Protein AF-A0A9W7AXU9-F1 (afdb_monomer_lite)

Radius of gyration: 46.25 Å; chains: 1; bounding box: 96×43×118 Å

Structure (mmCIF, N/CA/C/O backbone):
data_AF-A0A9W7AXU9-F1
#
_entry.id   AF-A0A9W7AXU9-F1
#
loop_
_atom_site.group_PDB
_atom_site.id
_atom_site.type_symbol
_atom_site.label_atom_id
_atom_site.label_alt_id
_atom_site.label_comp_id
_atom_site.label_asym_id
_atom_site.label_entity_id
_atom_site.label_seq_id
_atom_site.pdbx_PDB_ins_code
_atom_site.Cartn_x
_atom_site.Cartn_y
_atom_site.Cartn_z
_atom_site.occupancy
_atom_site.B_iso_or_equiv
_atom_site.auth_seq_id
_atom_site.auth_comp_id
_atom_site.auth_asym_id
_atom_site.auth_atom_id
_atom_site.pdbx_PDB_model_num
ATOM 1 N N . MET A 1 1 ? -12.192 -5.884 -20.068 1.00 41.56 1 MET A N 1
ATOM 2 C CA . MET A 1 1 ? -11.055 -6.639 -20.634 1.00 41.56 1 MET A CA 1
ATOM 3 C C . MET A 1 1 ? -9.833 -5.732 -20.623 1.00 41.56 1 MET A C 1
ATOM 5 O O . MET A 1 1 ? -9.687 -4.931 -21.529 1.00 41.56 1 MET A O 1
ATOM 9 N N . LEU A 1 2 ? -9.029 -5.768 -19.557 1.00 35.44 2 LEU A N 1
ATOM 10 C CA . LEU A 1 2 ? -7.833 -4.929 -19.419 1.00 35.44 2 LEU A CA 1
ATOM 11 C C . LEU A 1 2 ? -6.599 -5.833 -19.441 1.00 35.44 2 LEU A C 1
ATOM 13 O O . LEU A 1 2 ? -6.415 -6.661 -18.547 1.00 35.44 2 LEU A O 1
ATOM 17 N N . SER A 1 3 ? -5.809 -5.701 -20.503 1.00 40.81 3 SER A N 1
ATOM 18 C CA . SER A 1 3 ? -4.591 -6.467 -20.751 1.00 40.81 3 SER A CA 1
ATOM 19 C C . SER A 1 3 ? -3.466 -6.013 -19.820 1.00 40.81 3 SER A C 1
ATOM 21 O O . SER A 1 3 ? -3.152 -4.830 -19.728 1.00 40.81 3 SER A O 1
ATOM 23 N N . ARG A 1 4 ? -2.867 -6.978 -19.116 1.00 45.59 4 ARG A N 1
ATOM 24 C CA . ARG A 1 4 ? -1.670 -6.806 -18.285 1.00 45.59 4 ARG A CA 1
ATOM 25 C C . ARG A 1 4 ? -0.427 -6.903 -19.165 1.00 45.59 4 ARG A C 1
ATOM 27 O O . ARG A 1 4 ? -0.109 -7.991 -19.638 1.00 45.59 4 ARG A O 1
ATOM 34 N N . THR A 1 5 ? 0.308 -5.809 -19.313 1.00 51.53 5 THR A N 1
ATOM 35 C CA . THR A 1 5 ? 1.647 -5.826 -19.913 1.00 51.53 5 THR A CA 1
ATOM 36 C C . THR A 1 5 ? 2.675 -6.032 -18.804 1.00 51.53 5 THR A C 1
ATOM 38 O O . THR A 1 5 ? 2.768 -5.248 -17.862 1.00 51.53 5 THR A O 1
ATOM 41 N N . ARG A 1 6 ? 3.403 -7.147 -18.879 1.00 44.12 6 ARG A N 1
ATOM 42 C CA . ARG A 1 6 ? 4.430 -7.569 -17.922 1.00 44.12 6 ARG A CA 1
ATOM 43 C C . ARG A 1 6 ? 5.774 -7.027 -18.421 1.00 44.12 6 ARG A C 1
ATOM 45 O O . ARG A 1 6 ? 6.273 -7.508 -19.431 1.00 44.12 6 ARG A O 1
ATOM 52 N N . LEU A 1 7 ? 6.336 -6.025 -17.747 1.00 42.75 7 LEU A N 1
ATOM 53 C CA . LEU A 1 7 ? 7.697 -5.551 -18.016 1.00 42.75 7 LEU A CA 1
ATOM 54 C C . LEU A 1 7 ? 8.698 -6.568 -17.455 1.00 42.75 7 LEU A C 1
ATOM 56 O O . LEU A 1 7 ? 8.743 -6.812 -16.250 1.00 42.75 7 LEU A O 1
ATOM 60 N N . VAL A 1 8 ? 9.461 -7.190 -18.352 1.00 47.41 8 VAL A N 1
ATOM 61 C CA . VAL A 1 8 ?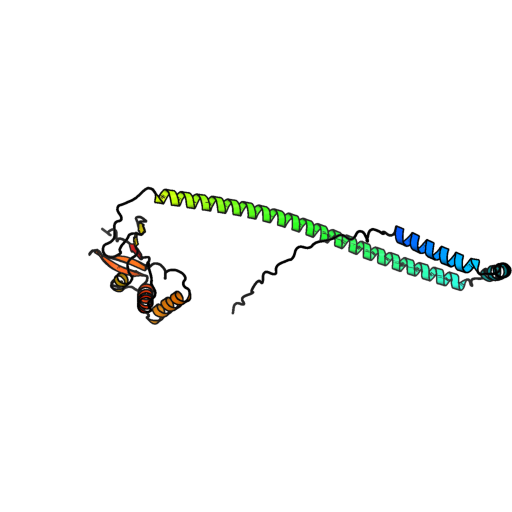 10.604 -8.048 -18.031 1.00 47.41 8 VAL A CA 1
ATOM 62 C C . VAL A 1 8 ? 11.839 -7.155 -17.983 1.00 47.41 8 VAL A C 1
ATOM 64 O O . VAL A 1 8 ? 12.204 -6.540 -18.979 1.00 47.41 8 VAL A O 1
ATOM 67 N N . LEU A 1 9 ? 12.459 -7.073 -16.808 1.00 41.69 9 LEU A N 1
ATOM 68 C CA . LEU A 1 9 ? 13.734 -6.401 -16.589 1.00 41.69 9 LEU A CA 1
ATOM 69 C C . LEU A 1 9 ? 14.846 -7.291 -17.175 1.00 41.69 9 LEU A C 1
ATOM 71 O O . LEU A 1 9 ? 15.238 -8.283 -16.560 1.00 41.69 9 LEU A O 1
ATOM 75 N N . SER A 1 10 ? 15.320 -6.986 -18.382 1.00 42.41 10 SER A N 1
ATOM 76 C CA . SER A 1 10 ? 16.508 -7.625 -18.954 1.00 42.41 10 SER A CA 1
ATOM 77 C C . SER A 1 10 ? 17.764 -6.943 -18.417 1.00 42.41 10 SER A C 1
ATOM 79 O O . SER A 1 10 ? 17.948 -5.738 -18.579 1.00 42.41 10 SER A O 1
ATOM 81 N N . GLN A 1 11 ? 18.620 -7.730 -17.772 1.00 43.19 11 GLN A N 1
ATOM 82 C CA . GLN A 1 11 ? 19.947 -7.335 -17.314 1.00 43.19 11 GLN A CA 1
ATOM 83 C C . GLN A 1 11 ? 20.818 -6.932 -18.513 1.00 43.19 11 GLN A C 1
ATOM 85 O O . GLN A 1 11 ? 21.003 -7.716 -19.442 1.00 43.19 11 GLN A O 1
ATOM 90 N N . ILE A 1 12 ? 21.350 -5.710 -18.484 1.00 47.25 12 ILE A N 1
ATOM 91 C CA . ILE A 1 12 ? 22.326 -5.205 -19.455 1.00 47.25 12 ILE A CA 1
ATOM 92 C C . ILE A 1 12 ? 23.728 -5.563 -18.932 1.00 47.25 12 ILE A C 1
ATOM 94 O O . ILE A 1 12 ? 24.065 -5.145 -17.822 1.00 47.25 12 ILE A O 1
ATOM 98 N N . PRO A 1 13 ? 24.556 -6.327 -19.668 1.00 52.66 13 PRO A N 1
ATOM 99 C CA . PRO A 1 13 ? 25.950 -6.541 -19.293 1.00 52.66 13 PRO A CA 1
ATOM 100 C C . PRO A 1 13 ? 26.822 -5.313 -19.629 1.00 52.66 13 PRO A C 1
ATOM 102 O O . PRO A 1 13 ? 26.503 -4.557 -20.550 1.00 52.66 13 PRO A O 1
ATOM 105 N N . PRO A 1 14 ? 27.945 -5.107 -18.914 1.00 51.16 14 PRO A N 1
ATOM 106 C CA . PRO A 1 14 ? 28.830 -3.972 -19.137 1.00 51.16 14 PRO A CA 1
ATOM 107 C C . PRO A 1 14 ? 29.600 -4.115 -20.456 1.00 51.16 14 PRO A C 1
ATOM 109 O O . PRO A 1 14 ? 30.291 -5.104 -20.707 1.00 51.16 14 PRO A O 1
ATOM 112 N N . ASN A 1 15 ? 29.488 -3.084 -21.289 1.00 40.88 15 ASN A N 1
ATOM 113 C CA . ASN A 1 15 ? 30.202 -2.935 -22.548 1.00 40.88 15 ASN A CA 1
ATOM 114 C C . ASN A 1 15 ? 31.686 -2.632 -22.264 1.00 40.88 15 ASN A C 1
ATOM 116 O O . ASN A 1 15 ? 32.019 -1.581 -21.720 1.00 40.88 15 ASN A O 1
ATOM 120 N N . THR A 1 16 ? 32.582 -3.560 -22.606 1.00 45.12 16 THR A N 1
ATOM 121 C CA . THR A 1 16 ? 34.036 -3.350 -22.555 1.00 45.12 16 THR A CA 1
ATOM 122 C C . THR A 1 16 ? 34.540 -3.043 -23.961 1.00 45.12 16 THR A C 1
ATOM 124 O O . THR A 1 16 ? 34.937 -3.925 -24.719 1.00 45.12 16 THR A O 1
ATOM 127 N N . SER A 1 17 ? 34.538 -1.763 -24.327 1.00 47.56 17 SER A N 1
ATOM 128 C CA . SER A 1 17 ? 35.156 -1.295 -25.564 1.00 47.56 17 SER A CA 1
ATOM 129 C C . SER A 1 17 ? 36.682 -1.306 -25.423 1.00 47.56 17 SER A C 1
ATOM 131 O O . SER A 1 17 ? 37.289 -0.347 -24.943 1.00 47.56 17 SER A O 1
ATOM 133 N N . LYS A 1 18 ? 37.320 -2.397 -25.858 1.00 44.94 18 LYS A N 1
ATOM 134 C CA . LYS A 1 18 ? 38.728 -2.371 -26.271 1.00 44.94 18 LYS A CA 1
ATOM 135 C C . LYS A 1 18 ? 38.785 -1.738 -27.659 1.00 44.94 18 LYS A C 1
ATOM 137 O O . LYS A 1 18 ? 38.426 -2.367 -28.649 1.00 44.94 18 LYS A O 1
ATOM 142 N N . THR A 1 19 ? 39.216 -0.486 -27.722 1.00 46.59 19 THR A N 1
ATOM 143 C CA . THR A 1 19 ? 39.531 0.201 -28.973 1.00 46.59 19 THR A CA 1
ATOM 144 C C . THR A 1 19 ? 40.793 -0.414 -29.578 1.00 46.59 19 THR A C 1
ATOM 146 O O . THR A 1 19 ? 41.906 -0.268 -29.070 1.00 46.59 19 THR A O 1
ATOM 149 N N . SER A 1 20 ? 40.600 -1.165 -30.661 1.00 46.03 20 SER A N 1
ATOM 150 C CA . SER A 1 20 ? 41.665 -1.617 -31.551 1.00 46.03 20 SER A CA 1
ATOM 151 C C . SER A 1 20 ? 42.366 -0.403 -32.169 1.00 46.03 20 SER A C 1
ATOM 153 O O . SER A 1 20 ? 41.724 0.465 -32.752 1.00 46.03 20 SER A O 1
ATOM 155 N N . LYS A 1 21 ? 43.697 -0.351 -32.070 1.00 50.50 21 LYS A N 1
ATOM 156 C CA . LYS A 1 21 ? 44.577 0.668 -32.673 1.00 50.50 21 LYS A CA 1
ATOM 157 C C . LYS A 1 21 ? 44.694 0.570 -34.212 1.00 50.50 21 LYS A C 1
ATOM 159 O O . LYS A 1 21 ? 45.599 1.172 -34.780 1.00 50.50 21 LYS A O 1
ATOM 164 N N . SER A 1 22 ? 43.831 -0.183 -34.897 1.00 51.25 22 SER A N 1
ATOM 165 C CA . SER A 1 22 ? 43.982 -0.491 -36.331 1.00 51.25 22 SER A CA 1
ATOM 166 C C . SER A 1 22 ? 43.413 0.548 -37.302 1.00 51.25 22 SER A C 1
ATOM 168 O O . SER A 1 22 ? 43.769 0.511 -38.475 1.00 51.25 22 SER A O 1
ATOM 170 N N . ASP A 1 23 ? 42.589 1.496 -36.852 1.00 48.47 23 ASP A N 1
ATOM 171 C CA . ASP A 1 23 ? 41.738 2.257 -37.787 1.00 48.47 23 ASP A CA 1
ATOM 172 C C . ASP A 1 23 ? 42.238 3.685 -38.083 1.00 48.47 23 ASP A C 1
ATOM 174 O O . ASP A 1 23 ? 41.521 4.500 -38.655 1.00 48.47 23 ASP A O 1
ATOM 178 N N . GLN A 1 24 ? 43.496 4.003 -37.750 1.00 50.12 24 GLN A N 1
ATOM 179 C CA . GLN A 1 24 ? 44.122 5.300 -38.067 1.00 50.12 24 GLN A CA 1
ATOM 180 C C . GLN A 1 24 ? 45.004 5.297 -39.329 1.00 50.12 24 GLN A C 1
ATOM 182 O O . GLN A 1 24 ? 45.911 6.117 -39.463 1.00 50.12 24 GLN A O 1
ATOM 187 N N . LEU A 1 25 ? 44.736 4.431 -40.307 1.00 51.69 25 LEU A N 1
ATOM 188 C CA . LEU A 1 25 ? 45.278 4.621 -41.656 1.00 51.69 25 LEU A CA 1
ATOM 189 C C . LEU A 1 25 ? 44.270 5.412 -42.491 1.00 51.69 25 LEU A C 1
ATOM 191 O O . LEU A 1 25 ? 43.517 4.866 -43.292 1.00 51.69 25 LEU A O 1
ATOM 195 N N . GLY A 1 26 ? 44.258 6.729 -42.270 1.00 56.56 26 GLY A N 1
ATOM 196 C CA . GLY A 1 26 ? 43.546 7.680 -43.122 1.00 56.56 26 GLY A CA 1
ATOM 197 C C . GLY A 1 26 ? 44.041 7.646 -44.576 1.00 56.56 26 GLY A C 1
ATOM 198 O O . GLY A 1 26 ? 45.045 7.006 -44.894 1.00 56.56 26 GLY A O 1
ATOM 199 N N . LEU A 1 27 ? 43.352 8.383 -45.457 1.00 53.31 27 LEU A N 1
ATOM 200 C CA . LEU A 1 27 ? 43.564 8.452 -46.918 1.00 53.31 27 LEU A CA 1
ATOM 201 C C . LEU A 1 27 ? 45.036 8.511 -47.398 1.00 53.31 27 LEU A C 1
ATOM 203 O O . LEU A 1 27 ? 45.320 8.127 -48.533 1.00 53.31 27 LEU A O 1
ATOM 207 N N . ALA A 1 28 ? 45.973 8.976 -46.566 1.00 54.97 28 ALA A N 1
ATOM 208 C CA . ALA A 1 28 ? 47.404 9.002 -46.862 1.00 54.97 28 ALA A CA 1
ATOM 209 C C . ALA A 1 28 ? 48.030 7.599 -47.032 1.00 54.97 28 ALA A C 1
ATOM 211 O O . ALA A 1 28 ? 48.891 7.421 -47.893 1.00 54.97 28 ALA A O 1
ATOM 212 N N . GLY A 1 29 ? 47.577 6.591 -46.275 1.00 53.34 29 GLY A N 1
ATOM 213 C CA . GLY A 1 29 ? 48.109 5.223 -46.364 1.00 53.34 29 GLY A CA 1
ATOM 214 C C . GLY A 1 29 ? 47.730 4.506 -47.665 1.00 53.34 29 GLY A C 1
ATOM 215 O O . GLY A 1 29 ? 48.516 3.732 -48.208 1.00 53.34 29 GLY A O 1
ATOM 216 N N . TRP A 1 30 ? 46.552 4.817 -48.212 1.00 58.56 30 TRP A N 1
ATOM 217 C CA . TRP A 1 30 ? 46.066 4.216 -49.457 1.00 58.56 30 TRP A CA 1
ATOM 218 C C . TRP A 1 30 ? 46.846 4.699 -50.685 1.00 58.56 30 TRP A C 1
ATOM 220 O O . TRP A 1 30 ? 47.194 3.889 -51.541 1.00 58.56 30 TRP A O 1
ATOM 230 N N . ARG A 1 31 ? 47.201 5.992 -50.750 1.00 60.84 31 ARG A N 1
ATOM 231 C CA . ARG A 1 31 ? 48.006 6.536 -51.862 1.00 60.84 31 ARG A CA 1
ATOM 232 C C . ARG A 1 31 ? 49.403 5.913 -51.918 1.00 60.84 31 ARG A C 1
ATOM 234 O O . ARG A 1 31 ? 49.810 5.439 -52.972 1.00 60.84 31 ARG A O 1
ATOM 241 N N . ALA A 1 32 ? 50.076 5.797 -50.771 1.00 67.06 32 ALA A N 1
ATOM 242 C CA . ALA A 1 32 ? 51.403 5.181 -50.693 1.00 67.06 32 ALA A CA 1
ATOM 243 C C . ALA A 1 32 ? 51.404 3.693 -51.101 1.00 67.06 32 ALA A C 1
ATOM 245 O O . ALA A 1 32 ? 52.384 3.198 -51.658 1.00 67.06 32 ALA A O 1
ATOM 246 N N . SER A 1 33 ? 50.306 2.970 -50.852 1.00 68.62 33 SER A N 1
ATOM 247 C CA . SER A 1 33 ? 50.172 1.567 -51.257 1.00 68.62 33 SER A CA 1
ATOM 248 C C . SER A 1 33 ? 49.968 1.414 -52.769 1.00 68.62 33 SER A C 1
ATOM 250 O O . SER A 1 33 ? 50.600 0.551 -53.377 1.00 68.62 33 SER A O 1
ATOM 252 N N . VAL A 1 34 ? 49.160 2.282 -53.391 1.00 69.69 34 VAL A N 1
ATOM 253 C CA . VAL A 1 34 ? 48.918 2.258 -54.846 1.00 69.69 34 VAL A CA 1
ATOM 254 C C . VAL A 1 34 ? 50.172 2.653 -55.632 1.00 69.69 34 VAL A C 1
ATOM 256 O O . VAL A 1 34 ? 50.517 1.973 -56.601 1.00 69.69 34 VAL A O 1
ATOM 259 N N . ASP A 1 35 ? 50.905 3.676 -55.185 1.00 69.94 35 ASP A N 1
ATOM 260 C CA . ASP A 1 35 ? 52.130 4.127 -55.860 1.00 69.94 35 ASP A CA 1
ATOM 261 C C . ASP A 1 35 ? 53.243 3.066 -55.808 1.00 69.94 35 ASP A C 1
ATOM 263 O O . ASP A 1 35 ? 53.936 2.837 -56.805 1.00 69.94 35 ASP A O 1
ATOM 267 N N . ASN A 1 36 ? 53.369 2.341 -54.688 1.00 72.06 36 ASN A N 1
ATOM 268 C CA . ASN A 1 36 ? 54.306 1.219 -54.553 1.00 72.06 36 ASN A CA 1
ATOM 269 C C . ASN A 1 36 ? 53.929 0.021 -55.436 1.00 72.06 36 ASN A C 1
ATOM 271 O O . ASN A 1 36 ? 54.808 -0.675 -55.949 1.00 72.06 36 ASN A O 1
ATOM 275 N N . LEU A 1 37 ? 52.633 -0.223 -55.646 1.00 71.00 37 LEU A N 1
ATOM 276 C CA . LEU A 1 37 ? 52.166 -1.324 -56.487 1.00 71.00 37 LEU A CA 1
ATOM 277 C C . LEU A 1 37 ? 52.381 -1.014 -57.975 1.00 71.00 37 LEU A C 1
ATOM 279 O O . LEU A 1 37 ? 52.884 -1.862 -58.711 1.00 71.00 37 LEU A O 1
ATOM 283 N N . LEU A 1 38 ? 52.100 0.221 -58.405 1.00 69.25 38 LEU A N 1
ATOM 284 C CA . LEU A 1 38 ? 52.348 0.673 -59.779 1.00 69.25 38 LEU A CA 1
ATOM 285 C C . LEU A 1 38 ? 53.841 0.699 -60.119 1.00 69.25 38 LEU A C 1
ATOM 287 O O . LEU A 1 38 ? 54.237 0.211 -61.179 1.00 69.25 38 LEU A O 1
ATOM 291 N N . THR A 1 39 ? 54.685 1.206 -59.219 1.00 72.94 39 THR A N 1
ATOM 292 C CA . THR A 1 39 ? 56.141 1.197 -59.435 1.00 72.94 39 THR A CA 1
ATOM 293 C C . THR A 1 39 ? 56.711 -0.218 -59.432 1.00 72.94 39 THR A C 1
ATOM 295 O O . THR A 1 39 ? 57.558 -0.514 -60.271 1.00 72.94 39 THR A O 1
ATOM 298 N N . SER A 1 40 ? 56.227 -1.114 -58.567 1.00 71.62 40 SER A N 1
ATOM 299 C CA . SER A 1 40 ? 56.622 -2.530 -58.557 1.00 71.62 40 SER A CA 1
ATOM 300 C C . SER A 1 40 ? 56.280 -3.235 -59.872 1.00 71.62 40 SER A C 1
ATOM 302 O O . SER A 1 40 ? 57.152 -3.856 -60.487 1.00 71.62 40 SER A O 1
ATOM 304 N N . VAL A 1 41 ? 55.044 -3.083 -60.357 1.00 69.88 41 VAL A N 1
ATOM 305 C CA . VAL A 1 41 ? 54.605 -3.708 -61.612 1.00 69.88 41 VAL A CA 1
ATOM 306 C C . VAL A 1 41 ? 55.419 -3.171 -62.784 1.00 69.88 41 VAL A C 1
ATOM 308 O O . VAL A 1 41 ? 55.999 -3.969 -63.517 1.00 69.88 41 VAL A O 1
ATOM 311 N N . LEU A 1 42 ? 55.570 -1.845 -62.899 1.00 69.62 42 LEU A N 1
ATOM 312 C CA . LEU A 1 42 ? 56.354 -1.224 -63.971 1.00 69.62 42 LEU A CA 1
ATOM 313 C C . LEU A 1 42 ? 57.815 -1.689 -63.965 1.00 69.62 42 LEU A C 1
ATOM 315 O O . LEU A 1 42 ? 58.370 -1.999 -65.019 1.00 69.62 42 LEU A O 1
ATOM 319 N N . LYS A 1 43 ? 58.437 -1.792 -62.786 1.00 69.88 43 LYS A N 1
ATOM 320 C CA . LYS A 1 43 ? 59.841 -2.204 -62.644 1.00 69.88 43 LYS A CA 1
ATOM 321 C C . LYS A 1 43 ? 60.041 -3.686 -62.965 1.00 69.88 43 LYS A C 1
ATOM 323 O O . LYS A 1 43 ? 61.066 -4.053 -63.538 1.00 69.88 43 LYS A O 1
ATOM 328 N N . THR A 1 44 ? 59.054 -4.525 -62.658 1.00 68.88 44 THR A N 1
ATOM 329 C CA . THR A 1 44 ? 59.097 -5.968 -62.940 1.00 68.88 44 THR A CA 1
ATOM 330 C C . THR A 1 44 ? 58.850 -6.252 -64.424 1.00 68.88 44 THR A C 1
ATOM 332 O O . THR A 1 44 ? 59.523 -7.092 -65.016 1.00 68.88 44 THR A O 1
ATOM 335 N N . THR A 1 45 ? 57.955 -5.503 -65.072 1.00 61.53 45 THR A N 1
ATOM 336 C CA . THR A 1 45 ? 57.693 -5.666 -66.509 1.00 61.53 45 THR A CA 1
ATOM 337 C C . THR A 1 45 ? 58.796 -5.070 -67.384 1.00 61.53 45 THR A C 1
ATOM 339 O O . THR A 1 45 ? 59.157 -5.675 -68.388 1.00 61.53 45 THR A O 1
ATOM 342 N N . LEU A 1 46 ? 59.384 -3.927 -67.004 1.00 61.31 46 LEU A N 1
ATOM 343 C CA . LEU A 1 46 ? 60.424 -3.263 -67.806 1.00 61.31 46 LEU A CA 1
ATOM 344 C C . LEU A 1 46 ? 61.802 -3.932 -67.706 1.00 61.31 46 LEU A C 1
ATOM 346 O O . LEU A 1 46 ? 62.600 -3.805 -68.628 1.00 61.31 46 LEU A O 1
ATOM 350 N N . SER A 1 47 ? 62.091 -4.656 -66.622 1.00 64.69 47 SER A N 1
ATOM 351 C CA . SER A 1 47 ? 63.399 -5.302 -66.418 1.00 64.69 47 SER A CA 1
ATOM 352 C C . SER A 1 47 ? 63.567 -6.647 -67.135 1.00 64.69 47 SER A C 1
ATOM 354 O O . SER A 1 47 ? 64.685 -7.151 -67.203 1.00 64.69 47 SER A O 1
ATOM 356 N N . SER A 1 48 ? 62.495 -7.217 -67.699 1.00 62.25 48 SER A N 1
ATOM 357 C CA . SER A 1 48 ? 62.531 -8.514 -68.400 1.00 62.25 48 SER A CA 1
ATOM 358 C C . SER A 1 48 ? 62.571 -8.413 -69.932 1.00 62.25 48 SER A C 1
ATOM 360 O O . SER A 1 48 ? 62.611 -9.438 -70.612 1.00 62.25 48 SER A O 1
ATOM 362 N N . LEU A 1 49 ? 62.579 -7.199 -70.495 1.00 55.69 49 LEU A N 1
ATOM 363 C CA . LEU A 1 49 ? 62.511 -6.984 -71.942 1.00 55.69 49 LEU A CA 1
ATOM 364 C C . LEU A 1 49 ? 63.897 -6.655 -72.536 1.00 55.69 49 LEU A C 1
ATOM 366 O O . LEU A 1 49 ? 64.575 -5.754 -72.041 1.00 55.69 49 LEU A O 1
ATOM 370 N N . PRO A 1 50 ? 64.331 -7.336 -73.614 1.00 66.00 50 PRO A N 1
ATOM 371 C CA . PRO A 1 50 ? 65.602 -7.055 -74.278 1.00 66.00 50 PRO A CA 1
ATOM 372 C C . PRO A 1 50 ? 65.587 -5.677 -74.963 1.00 66.00 50 PRO A C 1
ATOM 374 O O . PRO A 1 50 ? 64.634 -5.326 -75.665 1.00 66.00 50 PRO A O 1
ATOM 377 N N . SER A 1 51 ? 66.670 -4.905 -74.801 1.00 57.38 51 SER A N 1
ATOM 378 C CA . SER A 1 51 ? 66.789 -3.489 -75.204 1.00 57.38 51 SER A CA 1
ATOM 379 C C . SER A 1 51 ? 66.471 -3.192 -76.677 1.00 57.38 51 SER A C 1
ATOM 381 O O . SER A 1 51 ? 66.112 -2.066 -77.009 1.00 57.38 51 SER A O 1
ATOM 383 N N . SER A 1 52 ? 66.556 -4.186 -77.565 1.00 53.38 52 SER A N 1
ATOM 384 C CA . SER A 1 52 ? 66.236 -4.064 -78.994 1.00 53.38 52 SER A CA 1
ATOM 385 C C . SER A 1 52 ? 64.735 -4.109 -79.318 1.00 53.38 52 SER A C 1
ATOM 387 O O . SER A 1 52 ? 64.349 -3.766 -80.432 1.00 53.38 52 SER A O 1
ATOM 389 N N . THR A 1 53 ? 63.879 -4.497 -78.364 1.00 52.56 53 THR A N 1
ATOM 390 C CA . THR A 1 53 ? 62.409 -4.561 -78.547 1.00 52.56 53 THR A CA 1
ATOM 391 C C . THR A 1 53 ? 61.702 -3.300 -78.027 1.00 52.56 53 THR A C 1
ATOM 393 O O . THR A 1 53 ? 60.588 -2.976 -78.444 1.00 52.56 53 THR A O 1
ATOM 396 N N . LEU A 1 54 ? 62.365 -2.538 -77.149 1.00 52.66 54 LEU A N 1
ATOM 397 C CA . LEU A 1 54 ? 61.836 -1.288 -76.590 1.00 52.66 54 LEU A CA 1
ATOM 398 C C . LEU A 1 54 ? 61.738 -0.169 -77.640 1.00 52.66 54 LEU A C 1
ATOM 400 O O . LEU A 1 54 ? 60.822 0.645 -77.584 1.00 52.66 54 LEU A O 1
ATOM 404 N N . THR A 1 55 ? 62.625 -0.139 -78.637 1.00 53.41 55 THR A N 1
ATOM 405 C CA . THR A 1 55 ? 62.638 0.923 -79.658 1.00 53.41 55 THR A CA 1
ATOM 406 C C . THR A 1 55 ? 61.571 0.749 -80.743 1.00 53.41 55 THR A C 1
ATOM 408 O O . THR A 1 55 ? 61.044 1.755 -81.219 1.00 53.41 55 THR A O 1
ATOM 411 N N . SER A 1 56 ? 61.174 -0.480 -81.106 1.00 51.16 56 SER A N 1
ATOM 412 C CA . SER A 1 56 ? 60.091 -0.685 -82.089 1.00 51.16 56 SER A CA 1
ATOM 413 C C . SER A 1 56 ? 58.695 -0.519 -81.476 1.00 51.16 56 SER A C 1
ATOM 415 O O . SER A 1 56 ? 57.806 0.052 -82.109 1.00 51.16 56 SER A O 1
ATOM 417 N N . THR A 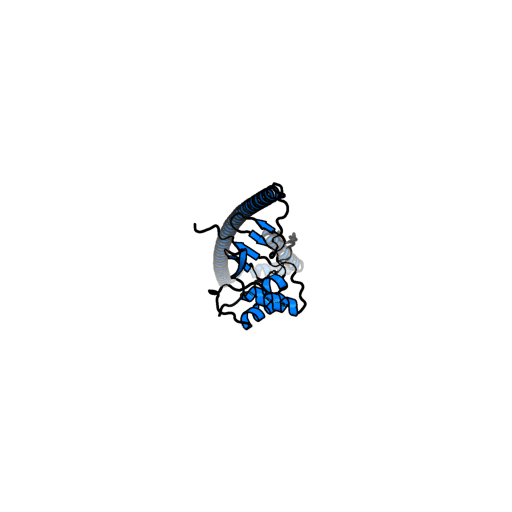1 57 ? 58.515 -0.917 -80.212 1.00 51.81 57 THR A N 1
ATOM 418 C CA . THR A 1 57 ? 57.241 -0.756 -79.493 1.00 51.81 57 THR A CA 1
ATOM 419 C C . THR A 1 57 ? 56.958 0.705 -79.133 1.00 51.81 57 THR A C 1
ATOM 421 O O . THR A 1 57 ? 55.827 1.156 -79.324 1.00 51.81 57 THR A O 1
ATOM 424 N N . LEU A 1 58 ? 57.974 1.489 -78.743 1.00 52.75 58 LEU A N 1
ATOM 425 C CA . LEU A 1 58 ? 57.835 2.936 -78.504 1.00 52.75 58 LEU A CA 1
ATOM 426 C C . LEU A 1 58 ? 57.469 3.728 -79.770 1.00 52.75 58 LEU A C 1
ATOM 428 O O . LEU A 1 58 ? 56.735 4.708 -79.680 1.00 52.75 58 LEU A O 1
ATOM 432 N N . SER A 1 59 ? 57.916 3.292 -80.954 1.00 49.25 59 SER A N 1
ATOM 433 C CA . SER A 1 59 ? 57.550 3.940 -82.222 1.00 49.25 59 SER A CA 1
ATOM 434 C C . SER A 1 59 ? 56.097 3.633 -82.632 1.00 49.25 59 SER A C 1
ATOM 436 O O . SER A 1 59 ? 55.379 4.530 -83.077 1.00 49.25 59 SER A O 1
ATOM 438 N N . SER A 1 60 ? 55.610 2.410 -82.368 1.00 48.34 60 SER A N 1
ATOM 439 C CA . SER A 1 60 ? 54.206 2.015 -82.598 1.00 48.34 60 SER A CA 1
ATOM 440 C C . SER A 1 60 ? 53.197 2.559 -81.572 1.00 48.34 60 SER A C 1
ATOM 442 O O . SER A 1 60 ? 51.995 2.534 -81.823 1.00 48.34 60 SER A O 1
ATOM 444 N N . LEU A 1 61 ? 53.666 3.090 -80.436 1.00 48.00 61 LEU A N 1
ATOM 445 C CA . LEU A 1 61 ? 52.823 3.689 -79.390 1.00 48.00 61 LEU A CA 1
ATOM 446 C C . LEU A 1 61 ? 52.411 5.144 -79.687 1.00 48.00 61 LEU A C 1
ATOM 448 O O . LEU A 1 61 ? 51.686 5.752 -78.904 1.00 48.00 61 LEU A O 1
ATOM 452 N N . SER A 1 62 ? 52.879 5.715 -80.801 1.00 47.44 62 SER A N 1
ATOM 453 C CA . SER A 1 62 ? 52.661 7.122 -81.166 1.00 47.44 62 SER A CA 1
ATOM 454 C C . SER A 1 62 ? 51.342 7.394 -81.900 1.00 47.44 62 SER A C 1
ATOM 456 O O . SER A 1 62 ? 51.000 8.554 -82.124 1.00 47.44 62 SER A O 1
ATOM 458 N N . TYR A 1 63 ? 50.566 6.358 -82.237 1.00 50.47 63 TYR A N 1
ATOM 459 C CA . TYR A 1 63 ? 49.283 6.519 -82.920 1.00 50.47 63 TYR A CA 1
ATOM 460 C C . TYR A 1 63 ? 48.143 5.874 -82.131 1.00 50.47 63 TYR A C 1
ATOM 462 O O . TYR A 1 63 ? 47.657 4.788 -82.444 1.00 50.47 63 TYR A O 1
ATOM 470 N N . VAL A 1 64 ? 47.698 6.571 -81.084 1.00 52.53 64 VAL A N 1
ATOM 471 C CA . VAL A 1 64 ? 46.374 6.329 -80.504 1.00 52.53 64 VAL A CA 1
ATOM 472 C C . VAL A 1 64 ? 45.354 6.945 -81.469 1.00 52.53 64 VAL A C 1
ATOM 474 O O . VAL A 1 64 ? 45.411 8.155 -81.700 1.00 52.53 64 VAL A O 1
ATOM 477 N N . PRO A 1 65 ? 44.421 6.167 -82.049 1.00 57.38 65 PRO A N 1
ATOM 478 C CA . PRO A 1 65 ? 43.395 6.717 -82.928 1.00 57.38 65 PRO A CA 1
ATOM 479 C C . PRO A 1 65 ? 42.617 7.806 -82.182 1.00 57.38 65 PRO A C 1
ATOM 481 O O . PRO A 1 65 ? 42.129 7.550 -81.081 1.00 57.38 65 PRO A O 1
ATOM 484 N N . SER A 1 66 ? 42.462 9.000 -82.761 1.00 58.88 66 SER A N 1
ATOM 485 C CA . SER A 1 66 ? 41.831 10.160 -82.099 1.00 58.88 66 SER A CA 1
ATOM 486 C C . SER A 1 66 ? 40.442 9.859 -81.507 1.00 58.88 66 SER A C 1
ATOM 488 O O . SER A 1 66 ? 40.075 10.419 -80.480 1.00 58.88 66 SER A O 1
ATOM 490 N N . ARG A 1 67 ? 39.712 8.885 -82.073 1.00 61.06 67 ARG A N 1
ATOM 491 C CA . ARG A 1 67 ? 38.421 8.396 -81.549 1.00 61.06 67 ARG A CA 1
ATOM 492 C C . ARG A 1 67 ? 38.507 7.711 -80.176 1.00 61.06 67 ARG A C 1
ATOM 494 O O . ARG A 1 67 ? 37.520 7.694 -79.448 1.00 61.06 67 ARG A O 1
ATOM 501 N N . ASN A 1 68 ? 39.650 7.130 -79.810 1.00 66.00 68 ASN A N 1
ATOM 502 C CA . ASN A 1 68 ? 39.844 6.510 -78.493 1.00 66.00 68 ASN A CA 1
ATOM 503 C C . ASN A 1 68 ? 40.138 7.556 -77.409 1.00 66.00 68 ASN A C 1
ATOM 505 O O . ASN A 1 68 ? 39.779 7.346 -76.253 1.00 66.00 68 ASN A O 1
ATOM 509 N N . VAL A 1 69 ? 40.746 8.685 -77.784 1.00 73.31 69 VAL A N 1
ATOM 510 C CA . VAL A 1 69 ? 41.017 9.806 -76.870 1.00 73.31 69 VAL A CA 1
ATOM 511 C C . VAL A 1 69 ? 39.714 10.515 -76.489 1.00 73.31 69 VAL A C 1
ATOM 513 O O . VAL A 1 69 ? 39.501 10.822 -75.319 1.00 73.31 69 VAL A O 1
ATOM 516 N N . GLU A 1 70 ? 38.803 10.691 -77.448 1.00 77.19 70 GLU A N 1
ATOM 517 C CA . GLU A 1 70 ? 37.488 11.305 -77.228 1.00 77.19 70 GLU A CA 1
ATOM 518 C C . GLU A 1 70 ? 36.623 10.463 -76.275 1.00 77.19 70 GLU A C 1
ATOM 520 O O . GLU A 1 70 ? 36.191 10.960 -75.234 1.00 77.19 70 GLU A O 1
ATOM 525 N N . LYS A 1 71 ? 36.515 9.148 -76.519 1.00 82.81 71 LYS A N 1
ATOM 526 C CA . LYS A 1 71 ? 35.817 8.214 -75.613 1.00 82.81 71 LYS A CA 1
ATOM 527 C C . LYS A 1 71 ? 36.415 8.179 -74.203 1.00 82.81 71 LYS A C 1
ATOM 529 O O . LYS A 1 71 ? 35.680 8.060 -73.225 1.00 82.81 71 LYS A O 1
ATOM 534 N N . ALA A 1 72 ? 37.741 8.275 -74.081 1.00 79.56 72 ALA A N 1
ATOM 535 C CA . ALA A 1 72 ? 38.402 8.341 -72.779 1.00 79.56 72 ALA A CA 1
ATOM 536 C C . ALA A 1 72 ? 38.087 9.656 -72.042 1.00 79.56 72 ALA A C 1
ATOM 538 O O . ALA A 1 72 ? 37.883 9.640 -70.828 1.00 79.56 72 ALA A O 1
ATOM 539 N N . SER A 1 73 ? 37.998 10.778 -72.764 1.00 83.06 73 SER A N 1
ATOM 540 C CA . SER A 1 73 ? 37.632 12.077 -72.189 1.00 83.06 73 SER A CA 1
ATOM 541 C C . SER A 1 73 ? 36.171 12.127 -71.720 1.00 83.06 73 SER A C 1
ATOM 543 O O . SER A 1 73 ? 35.896 12.618 -70.624 1.00 83.06 73 SER A O 1
ATOM 545 N N . GLU A 1 74 ? 35.248 11.528 -72.481 1.00 87.94 74 GLU A N 1
ATOM 546 C CA . GLU A 1 74 ? 33.839 11.387 -72.096 1.00 87.94 74 GLU A CA 1
ATOM 547 C C . GLU A 1 74 ? 33.688 10.504 -70.852 1.00 87.94 74 GLU A C 1
ATOM 549 O O . GLU A 1 74 ? 33.026 10.892 -69.889 1.00 87.94 74 GLU A O 1
ATOM 554 N N . ALA A 1 75 ? 34.366 9.350 -70.818 1.00 86.25 75 ALA A N 1
ATOM 555 C CA . ALA A 1 75 ? 34.356 8.460 -69.657 1.00 86.25 75 ALA A CA 1
ATOM 556 C C . ALA A 1 75 ? 34.919 9.140 -68.395 1.00 86.25 75 ALA A C 1
ATOM 558 O O . ALA A 1 75 ? 34.394 8.941 -67.295 1.00 86.25 75 ALA A O 1
ATOM 559 N N . LEU A 1 76 ? 35.953 9.976 -68.542 1.00 89.44 76 LEU A N 1
ATOM 560 C CA . LEU A 1 76 ? 36.502 10.767 -67.441 1.00 89.44 76 LEU A CA 1
ATOM 561 C C . LEU A 1 76 ? 35.486 11.799 -66.932 1.00 89.44 76 LEU A C 1
ATOM 563 O O . LEU A 1 76 ? 35.315 11.935 -65.722 1.00 89.44 76 LEU A O 1
ATOM 567 N N . SER A 1 77 ? 34.791 12.490 -67.839 1.00 92.81 77 SER A N 1
ATOM 568 C CA . SER A 1 77 ? 33.767 13.480 -67.488 1.00 92.81 77 SER A CA 1
ATOM 569 C C . SER A 1 77 ? 32.589 12.843 -66.743 1.00 92.81 77 SER A C 1
ATOM 571 O O . SER A 1 77 ? 32.202 13.323 -65.676 1.00 92.81 77 SER A O 1
ATOM 573 N N . ILE A 1 78 ? 32.089 11.701 -67.229 1.00 92.94 78 ILE A N 1
ATOM 574 C CA . ILE A 1 78 ? 31.023 10.931 -66.566 1.00 92.94 78 ILE A CA 1
ATOM 575 C C . ILE A 1 78 ? 31.480 10.471 -65.175 1.00 92.94 78 ILE A C 1
ATOM 577 O O . ILE A 1 78 ? 30.757 10.623 -64.192 1.00 92.94 78 ILE A O 1
ATOM 581 N N . SER A 1 79 ? 32.707 9.954 -65.064 1.00 91.06 79 SER A N 1
ATOM 582 C CA . SER A 1 79 ? 33.278 9.530 -63.781 1.00 91.06 79 SER A CA 1
ATOM 583 C C . SER A 1 79 ? 33.394 10.694 -62.786 1.00 91.06 79 SER A C 1
ATOM 585 O O . SER A 1 79 ? 33.039 10.546 -61.614 1.00 91.06 79 SER A O 1
ATOM 587 N N . GLN A 1 80 ? 33.809 11.878 -63.249 1.00 93.56 80 GLN A N 1
ATOM 588 C CA . GLN A 1 80 ? 33.854 13.091 -62.428 1.00 93.56 80 GLN A CA 1
ATOM 589 C C . GLN A 1 80 ? 32.459 13.529 -61.966 1.00 93.56 80 GLN A C 1
ATOM 591 O O . GLN A 1 80 ? 32.296 13.897 -60.802 1.00 93.56 80 GLN A O 1
ATOM 596 N N . GLN A 1 81 ? 31.446 13.461 -62.834 1.00 94.81 81 GLN A N 1
ATOM 597 C CA . GLN A 1 81 ? 30.062 13.777 -62.464 1.00 94.81 81 GLN A CA 1
ATOM 598 C C . GLN A 1 81 ? 29.540 12.827 -61.377 1.00 94.81 81 GLN A C 1
ATOM 600 O O . GLN A 1 81 ? 29.070 13.298 -60.341 1.00 94.81 81 GLN A O 1
ATOM 605 N N . ILE A 1 82 ? 29.727 11.513 -61.546 1.00 95.56 82 ILE A N 1
ATOM 606 C CA . ILE A 1 82 ? 29.331 10.500 -60.551 1.00 95.56 82 ILE A CA 1
ATOM 607 C C . ILE A 1 82 ? 30.059 10.724 -59.217 1.00 95.56 82 ILE A C 1
ATOM 609 O O . ILE A 1 82 ? 29.457 10.612 -58.147 1.00 95.56 82 ILE A O 1
ATOM 613 N N . ALA A 1 83 ? 31.356 11.042 -59.253 1.00 93.44 83 ALA A N 1
ATOM 614 C CA . ALA A 1 83 ? 32.124 11.329 -58.044 1.00 93.44 83 ALA A CA 1
ATOM 615 C C . ALA A 1 83 ? 31.581 12.565 -57.307 1.00 93.44 83 ALA A C 1
ATOM 617 O O . ALA A 1 83 ? 31.409 12.527 -56.089 1.00 93.44 83 ALA A O 1
ATOM 618 N N . ASN A 1 84 ? 31.247 13.629 -58.039 1.00 93.50 84 ASN A N 1
ATOM 619 C CA . ASN A 1 84 ? 30.690 14.851 -57.464 1.00 93.50 84 ASN A CA 1
ATOM 620 C C . ASN A 1 84 ? 29.299 14.630 -56.850 1.00 93.50 84 ASN A C 1
ATOM 622 O O . ASN A 1 84 ? 29.013 15.176 -55.784 1.00 93.50 84 ASN A O 1
ATOM 626 N N . GLU A 1 85 ? 28.445 13.815 -57.472 1.00 96.06 85 GLU A N 1
ATOM 627 C CA . GLU A 1 85 ? 27.144 13.441 -56.901 1.00 96.06 85 GLU A CA 1
ATOM 628 C C . GLU A 1 85 ? 27.299 12.649 -55.600 1.00 96.06 85 GLU A C 1
ATOM 630 O O . GLU A 1 85 ? 26.660 12.977 -54.599 1.00 96.06 85 GLU A O 1
ATOM 635 N N . LYS A 1 86 ? 28.219 11.679 -55.568 1.00 95.88 86 LYS A N 1
ATOM 636 C CA . LYS A 1 86 ? 28.523 10.922 -54.344 1.00 95.88 86 LYS A CA 1
ATOM 637 C C . LYS A 1 86 ? 29.072 11.813 -53.232 1.00 95.88 86 LYS A C 1
ATOM 639 O O . LYS A 1 86 ? 28.696 11.635 -52.077 1.00 95.88 86 LYS A O 1
ATOM 644 N N . ILE A 1 87 ? 29.926 12.787 -53.557 1.00 94.19 87 ILE A N 1
ATOM 645 C CA . ILE A 1 87 ? 30.434 13.760 -52.576 1.00 94.19 87 ILE A CA 1
ATOM 646 C C . ILE A 1 87 ? 29.279 14.574 -51.984 1.00 94.19 87 ILE A C 1
ATOM 648 O O . ILE A 1 87 ? 29.214 14.722 -50.764 1.00 94.19 87 ILE A O 1
ATOM 652 N N . LYS A 1 88 ? 28.341 15.046 -52.815 1.00 96.69 88 LYS A N 1
ATOM 653 C CA . LYS A 1 88 ? 27.152 15.773 -52.340 1.00 96.69 88 LYS A CA 1
ATOM 654 C C . LYS A 1 88 ? 26.274 14.911 -51.432 1.00 96.69 88 LYS A C 1
ATOM 656 O O . LYS A 1 88 ? 25.801 15.393 -50.406 1.00 96.69 88 LYS A O 1
ATOM 661 N N . GLU A 1 89 ? 26.076 13.639 -51.776 1.00 97.06 89 GLU A N 1
ATOM 662 C CA . GLU A 1 89 ? 25.300 12.710 -50.948 1.00 97.06 89 GLU A CA 1
ATOM 663 C C . GLU A 1 89 ? 25.966 12.465 -49.584 1.00 97.06 89 GLU A C 1
ATOM 665 O O . GLU A 1 89 ? 25.300 12.502 -48.549 1.00 97.06 89 GLU A O 1
ATOM 670 N N . VAL A 1 90 ? 27.288 12.269 -49.563 1.00 95.19 90 VAL A N 1
ATOM 671 C CA . VAL A 1 90 ? 28.053 12.093 -48.319 1.00 95.19 90 VAL A CA 1
ATOM 672 C C . VAL A 1 90 ? 28.012 13.359 -47.466 1.00 95.19 90 VAL A C 1
ATOM 674 O O . VAL A 1 90 ? 27.786 13.265 -46.263 1.00 95.19 90 VAL A O 1
ATOM 677 N N . GLN A 1 91 ? 28.163 14.540 -48.069 1.00 95.06 91 GLN A N 1
ATOM 678 C CA . GLN A 1 91 ? 28.050 15.815 -47.353 1.00 95.06 91 GLN A CA 1
ATOM 679 C C . GLN A 1 91 ? 26.673 15.982 -46.706 1.00 95.06 91 GLN A C 1
ATOM 681 O O . GLN A 1 91 ? 26.596 16.370 -45.544 1.00 95.06 91 GLN A O 1
ATOM 686 N N . LYS A 1 92 ? 25.595 15.619 -47.414 1.00 97.00 92 LYS A N 1
ATOM 687 C CA . LYS A 1 92 ? 24.239 15.640 -46.852 1.00 97.00 92 LYS A CA 1
ATOM 688 C C . LYS A 1 92 ? 24.115 14.721 -45.630 1.00 97.00 92 LYS A C 1
ATOM 690 O O . LYS A 1 92 ? 23.589 15.144 -44.607 1.00 97.00 92 LYS A O 1
ATOM 695 N N . LYS A 1 93 ? 24.638 13.494 -45.720 1.00 96.12 93 LYS A N 1
ATOM 696 C CA . LYS A 1 93 ? 24.619 12.526 -44.609 1.00 96.12 93 LYS A CA 1
ATOM 697 C C . LYS A 1 93 ? 25.439 12.989 -43.402 1.00 96.12 93 LYS A C 1
ATOM 699 O O . LYS A 1 93 ? 25.067 12.689 -42.277 1.00 96.12 93 LYS A O 1
ATOM 704 N N . ILE A 1 94 ? 26.541 13.713 -43.614 1.00 95.00 94 ILE A N 1
ATOM 705 C CA . ILE A 1 94 ? 27.349 14.270 -42.516 1.00 95.00 94 ILE A CA 1
ATOM 706 C C . ILE A 1 94 ? 26.543 15.298 -41.719 1.00 95.00 94 ILE A C 1
ATOM 708 O O . ILE A 1 94 ? 26.518 15.210 -40.496 1.00 95.00 94 ILE A O 1
ATOM 712 N N . VAL A 1 95 ? 25.853 16.215 -42.405 1.00 97.06 95 VAL A N 1
ATOM 713 C CA . VAL A 1 95 ? 25.022 17.241 -41.753 1.00 97.06 95 VAL A CA 1
ATOM 714 C C . VAL A 1 95 ? 23.890 16.600 -40.946 1.00 97.06 95 VAL A C 1
ATOM 716 O O . VAL A 1 95 ? 23.682 16.962 -39.795 1.00 97.06 95 VAL A O 1
ATOM 719 N N . GLU A 1 96 ? 23.213 15.597 -41.510 1.00 96.81 96 GLU A N 1
ATOM 720 C CA . GLU A 1 96 ? 22.141 14.859 -40.824 1.00 96.81 96 GLU A CA 1
ATOM 721 C C . GLU A 1 96 ? 22.646 14.134 -39.561 1.00 96.81 96 GLU A C 1
ATOM 723 O O . GLU A 1 96 ? 21.999 14.148 -38.518 1.00 96.81 96 GLU A O 1
ATOM 728 N N . VAL A 1 97 ? 23.841 13.537 -39.619 1.00 95.69 97 VAL A N 1
ATOM 729 C CA . VAL A 1 97 ? 24.459 12.888 -38.452 1.00 95.69 97 VAL A CA 1
ATOM 730 C C . VAL A 1 97 ? 24.890 13.905 -37.390 1.00 95.69 97 VAL A C 1
ATOM 732 O O . VAL A 1 97 ? 24.831 13.593 -36.201 1.00 95.69 97 VAL A O 1
ATOM 735 N N . GLU A 1 98 ? 25.340 15.098 -37.780 1.00 96.69 98 GLU A N 1
ATOM 736 C CA . GLU A 1 98 ? 25.660 16.171 -36.828 1.00 96.69 98 GLU A CA 1
ATOM 737 C C . GLU A 1 98 ? 24.414 16.715 -36.124 1.00 96.69 98 GLU A C 1
ATOM 739 O O . GLU A 1 98 ? 24.461 16.929 -34.914 1.00 96.69 98 GLU A O 1
ATOM 744 N N . GLU A 1 99 ? 23.300 16.868 -36.840 1.00 96.19 99 GLU A N 1
ATOM 745 C CA . GLU A 1 99 ? 22.026 17.308 -36.262 1.00 96.19 99 GLU A CA 1
ATOM 746 C C . GLU A 1 99 ? 21.523 16.314 -35.202 1.00 96.19 99 GLU A C 1
ATOM 748 O O . GLU A 1 99 ? 21.284 16.702 -34.058 1.00 96.19 99 GLU A O 1
ATOM 753 N N . LEU A 1 100 ? 21.507 15.015 -35.525 1.00 94.69 100 LEU A N 1
ATOM 754 C CA . LEU A 1 100 ? 21.141 13.957 -34.573 1.00 94.69 100 LEU A CA 1
ATOM 755 C C . LEU A 1 100 ? 22.054 13.928 -33.338 1.00 94.69 100 LEU A C 1
ATOM 757 O O . LEU A 1 100 ? 21.601 13.672 -32.223 1.00 94.69 100 LEU A O 1
ATOM 761 N N . ARG A 1 101 ? 23.352 14.210 -33.511 1.00 94.62 101 ARG A N 1
ATOM 762 C CA . ARG A 1 101 ? 24.295 14.273 -32.385 1.00 94.62 101 ARG A CA 1
ATOM 763 C C . ARG A 1 101 ? 23.999 15.426 -31.435 1.00 94.62 101 ARG A C 1
ATOM 765 O O . ARG A 1 101 ? 24.204 15.267 -30.231 1.00 94.62 101 ARG A O 1
ATOM 772 N N . GLU A 1 102 ? 23.564 16.573 -31.948 1.00 95.62 102 GLU A N 1
ATOM 773 C CA . GLU A 1 102 ? 23.217 17.704 -31.088 1.00 95.62 102 GLU A CA 1
ATOM 774 C C . GLU A 1 102 ? 21.880 17.460 -30.371 1.00 95.62 102 GLU A C 1
ATOM 776 O O . GLU A 1 102 ? 21.772 17.765 -29.182 1.00 95.62 102 GLU A O 1
ATOM 781 N N . GLU A 1 103 ? 20.908 16.815 -31.026 1.00 94.44 103 GLU A N 1
ATOM 782 C CA . GLU A 1 103 ? 19.661 16.373 -30.381 1.00 94.44 103 GLU A CA 1
ATOM 783 C C . GLU A 1 103 ? 19.922 15.398 -29.219 1.00 94.44 103 GLU A C 1
ATOM 785 O O . GLU A 1 103 ? 19.415 15.600 -28.110 1.00 94.44 103 GLU A O 1
ATOM 790 N N . ASP A 1 104 ? 20.770 14.387 -29.433 1.00 94.94 104 ASP A N 1
ATOM 791 C CA . ASP A 1 104 ? 21.153 13.419 -28.396 1.00 94.94 104 ASP A CA 1
ATOM 792 C C . ASP A 1 104 ? 21.839 14.098 -27.201 1.00 94.94 104 ASP A C 1
ATOM 794 O O . ASP A 1 104 ? 21.595 13.749 -26.040 1.00 94.94 104 ASP A O 1
ATOM 798 N N . LYS A 1 105 ? 22.688 15.095 -27.467 1.00 95.81 105 LYS A N 1
ATOM 799 C CA . LYS A 1 105 ? 23.386 15.857 -26.427 1.00 95.81 105 LYS A CA 1
ATOM 800 C C . LYS A 1 105 ? 22.412 16.676 -25.578 1.00 95.81 105 LYS A C 1
ATOM 802 O O . LYS A 1 105 ? 22.506 16.639 -24.351 1.00 95.81 105 LYS A O 1
ATOM 807 N N . VAL A 1 106 ? 21.442 17.343 -26.207 1.00 96.50 106 VAL A N 1
ATOM 808 C CA . VAL A 1 106 ? 20.385 18.081 -25.494 1.00 96.50 106 VAL A CA 1
ATOM 809 C C . VAL A 1 106 ? 19.526 17.133 -24.650 1.00 96.50 106 VAL A C 1
ATOM 811 O O . VAL A 1 106 ? 19.242 17.432 -23.487 1.00 96.50 106 VAL A O 1
ATOM 814 N N . MET A 1 107 ? 19.154 15.967 -25.190 1.00 96.19 107 MET A N 1
ATOM 815 C CA . MET A 1 107 ? 18.383 14.964 -24.447 1.00 96.19 107 MET A CA 1
ATOM 816 C C . MET A 1 107 ? 19.152 14.456 -23.219 1.00 96.19 107 MET A C 1
ATOM 818 O O . MET A 1 107 ? 18.576 14.311 -22.136 1.00 96.19 107 MET A O 1
ATOM 822 N N . LEU A 1 108 ? 20.457 14.211 -23.365 1.00 95.75 108 LEU A N 1
ATOM 823 C CA . LEU A 1 108 ? 21.306 13.751 -22.270 1.00 95.75 108 LEU A CA 1
ATOM 824 C C . LEU A 1 108 ? 21.406 14.799 -21.154 1.00 95.75 108 LEU A C 1
ATOM 826 O O . LEU A 1 108 ? 21.262 14.454 -19.979 1.00 95.75 108 LEU A O 1
ATOM 830 N N . ASP A 1 109 ? 21.587 16.072 -21.507 1.00 96.12 109 ASP A N 1
ATOM 831 C CA . ASP A 1 109 ? 21.635 17.171 -20.537 1.00 96.12 109 ASP A CA 1
ATOM 832 C C . ASP A 1 109 ? 20.309 17.314 -19.773 1.00 96.12 109 ASP A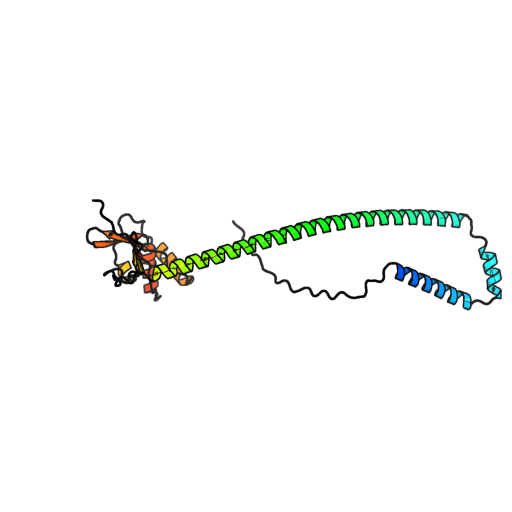 C 1
ATOM 834 O O . ASP A 1 109 ? 20.302 17.513 -18.550 1.00 96.12 109 ASP A O 1
ATOM 838 N N . GLN A 1 110 ? 19.176 17.146 -20.462 1.00 96.69 110 GLN A N 1
ATOM 839 C CA . GLN A 1 110 ? 17.859 17.144 -19.828 1.00 96.69 110 GLN A CA 1
ATOM 840 C C . GLN A 1 110 ? 17.701 15.965 -18.854 1.00 96.69 110 GLN A C 1
ATOM 842 O O . GLN A 1 110 ? 17.329 16.173 -17.697 1.00 96.69 110 GLN A O 1
ATOM 847 N N . ALA A 1 111 ? 18.074 14.751 -19.267 1.00 96.00 111 ALA A N 1
ATOM 848 C CA . ALA A 1 111 ? 18.005 13.563 -18.417 1.00 96.00 111 ALA A CA 1
ATOM 849 C C . ALA A 1 111 ? 18.888 13.681 -17.159 1.00 96.00 111 ALA A C 1
ATOM 851 O O . ALA A 1 111 ? 18.487 13.268 -16.066 1.00 96.00 111 ALA A O 1
ATOM 852 N N . VAL A 1 112 ? 20.076 14.284 -17.282 1.00 97.75 112 VAL A N 1
ATOM 853 C CA . VAL A 1 112 ? 20.975 14.542 -16.144 1.00 97.75 112 VAL A CA 1
ATOM 854 C C . VAL A 1 112 ? 20.352 15.528 -15.152 1.00 97.75 112 VAL A C 1
ATOM 856 O O . VAL A 1 112 ? 20.489 15.346 -13.937 1.00 97.75 112 VAL A O 1
ATOM 859 N N . ASN A 1 113 ? 19.662 16.563 -15.633 1.00 97.12 113 ASN A N 1
ATOM 860 C CA . ASN A 1 113 ? 18.974 17.520 -14.764 1.00 97.12 113 ASN A CA 1
ATOM 861 C C . ASN A 1 113 ? 17.786 16.883 -14.036 1.00 97.12 113 ASN A C 1
ATOM 863 O O . ASN A 1 113 ? 17.661 17.048 -12.818 1.00 97.12 113 ASN A O 1
ATOM 867 N N . ASP A 1 114 ? 16.974 16.096 -14.739 1.00 95.50 114 ASP A N 1
ATOM 868 C CA . ASP A 1 114 ? 15.836 15.386 -14.148 1.00 95.50 114 ASP A CA 1
ATOM 869 C C . ASP A 1 114 ? 16.289 14.400 -13.059 1.00 95.50 114 ASP A C 1
ATOM 871 O O . ASP A 1 114 ? 15.699 14.344 -11.974 1.00 95.50 114 ASP A O 1
ATOM 875 N N . TRP A 1 115 ? 17.395 13.685 -13.291 1.00 95.62 115 TRP A N 1
ATOM 876 C CA . TRP A 1 115 ? 17.986 12.793 -12.290 1.00 95.62 115 TRP A CA 1
ATOM 877 C C . TRP A 1 115 ? 18.424 13.543 -11.021 1.00 95.62 115 TRP A C 1
ATOM 879 O O . TRP A 1 115 ? 18.109 13.114 -9.908 1.00 95.62 115 TRP A O 1
ATOM 889 N N . LYS A 1 116 ? 19.074 14.707 -11.161 1.00 97.75 116 LYS A N 1
ATOM 890 C CA . LYS A 1 116 ? 19.474 15.544 -10.011 1.00 97.75 116 LYS A CA 1
ATOM 891 C C . LYS A 1 116 ? 18.270 16.036 -9.204 1.00 97.75 116 LYS A C 1
ATOM 893 O O . LYS A 1 116 ? 18.330 16.083 -7.973 1.00 97.75 116 LYS A O 1
ATOM 898 N N . ILE A 1 117 ? 17.176 16.399 -9.878 1.00 96.06 117 ILE A N 1
ATOM 899 C CA . ILE A 1 117 ? 15.932 16.817 -9.216 1.00 96.06 117 ILE A CA 1
ATOM 900 C C . ILE A 1 117 ? 15.341 15.649 -8.417 1.00 96.06 117 ILE A C 1
ATOM 902 O O . ILE A 1 117 ? 14.963 15.831 -7.254 1.00 96.06 117 ILE A O 1
ATOM 906 N N . ALA A 1 118 ? 15.302 14.452 -9.004 1.00 94.31 118 ALA A N 1
ATOM 907 C CA . ALA A 1 118 ? 14.784 13.255 -8.346 1.00 94.31 118 ALA A CA 1
ATOM 908 C C . ALA A 1 118 ? 15.607 12.858 -7.104 1.00 94.31 118 ALA A C 1
ATOM 910 O O . ALA A 1 118 ? 15.026 12.534 -6.063 1.00 94.31 118 ALA A O 1
ATOM 911 N N . GLU A 1 119 ? 16.941 12.938 -7.165 1.00 96.94 119 GLU A N 1
ATOM 912 C CA . GLU A 1 119 ? 17.810 12.616 -6.021 1.00 96.94 119 GLU A CA 1
ATOM 913 C C . GLU A 1 119 ? 17.560 13.577 -4.842 1.00 96.94 119 GLU A C 1
ATOM 915 O O . GLU A 1 119 ? 17.349 13.140 -3.709 1.00 96.94 119 GLU A O 1
ATOM 920 N N . LYS A 1 120 ? 17.432 14.885 -5.109 1.00 96.12 120 LYS A N 1
ATOM 921 C CA . LYS A 1 120 ? 17.118 15.889 -4.075 1.00 96.12 120 LYS A CA 1
ATOM 922 C C . LYS A 1 120 ? 15.745 15.668 -3.428 1.00 96.12 120 LYS A C 1
ATOM 924 O O . LYS A 1 120 ? 15.559 15.884 -2.224 1.00 96.12 120 LYS A O 1
ATOM 929 N N . GLN A 1 121 ? 14.754 15.233 -4.209 1.00 94.50 121 GLN A N 1
ATOM 930 C CA . GLN A 1 121 ? 13.440 14.876 -3.669 1.00 94.50 121 GLN A CA 1
ATOM 931 C C . GLN A 1 121 ? 13.537 13.663 -2.742 1.00 94.50 121 GLN A C 1
ATOM 933 O O . GLN A 1 121 ? 12.980 13.686 -1.642 1.00 94.50 121 GLN A O 1
ATOM 938 N N . LYS A 1 122 ? 14.276 12.629 -3.152 1.00 95.38 122 LYS A N 1
ATOM 939 C CA . LYS A 1 122 ? 14.503 11.419 -2.356 1.00 95.38 122 LYS A CA 1
ATOM 940 C C . LYS A 1 122 ? 15.151 11.733 -1.005 1.00 95.38 122 LYS A C 1
ATOM 942 O O . LYS A 1 122 ? 14.643 11.260 0.012 1.00 95.38 122 LYS A O 1
ATOM 947 N N . GLU A 1 123 ? 16.179 12.579 -0.968 1.00 95.44 123 GLU A N 1
ATOM 948 C CA . GLU A 1 123 ? 16.792 13.052 0.286 1.00 95.44 123 GLU A CA 1
ATOM 949 C C . GLU A 1 123 ? 15.768 13.756 1.186 1.00 95.44 123 GLU A C 1
ATOM 951 O O . GLU A 1 123 ? 15.640 13.443 2.370 1.00 95.44 123 GLU A O 1
ATOM 956 N N . THR A 1 124 ? 14.947 14.637 0.606 1.00 94.62 124 THR A N 1
ATOM 957 C CA . THR A 1 124 ? 13.893 15.354 1.342 1.00 94.62 124 THR A CA 1
ATOM 958 C C . THR A 1 124 ? 12.875 14.391 1.968 1.00 94.62 124 THR A C 1
ATOM 960 O O . THR A 1 124 ? 12.447 14.589 3.109 1.00 94.62 124 THR A O 1
ATOM 963 N N . TYR A 1 125 ? 12.471 13.338 1.248 1.00 92.88 125 TYR A N 1
ATOM 964 C CA . TYR A 1 125 ? 11.566 12.315 1.781 1.00 92.88 125 TYR A CA 1
ATOM 965 C C . TYR A 1 125 ? 12.211 11.499 2.903 1.00 92.88 125 TYR A C 1
ATOM 967 O O . TYR A 1 125 ? 11.549 11.219 3.904 1.00 92.88 125 TYR A O 1
ATOM 975 N N . GLN A 1 126 ? 13.494 11.159 2.774 1.00 94.19 126 GLN A N 1
ATOM 976 C CA . GLN A 1 126 ? 14.230 10.441 3.814 1.00 94.19 126 GLN A CA 1
ATOM 977 C C . GLN A 1 126 ? 14.362 11.273 5.094 1.00 94.19 126 GLN A C 1
ATOM 979 O O . GLN A 1 126 ? 14.074 10.760 6.178 1.00 94.19 126 GLN A O 1
ATOM 984 N N . SER A 1 127 ? 14.690 12.566 4.989 1.00 94.06 127 SER A N 1
ATOM 985 C CA . SER A 1 127 ? 14.729 13.460 6.154 1.00 94.06 127 SER A CA 1
ATOM 986 C C . SER A 1 127 ? 13.363 13.566 6.838 1.00 94.06 127 SER A C 1
ATOM 988 O O . SER A 1 127 ? 13.282 13.444 8.059 1.00 94.06 127 SER A O 1
ATOM 990 N N . LYS A 1 128 ? 12.272 13.710 6.069 1.00 94.31 128 LYS A N 1
ATOM 991 C CA . LYS A 1 128 ? 10.903 13.741 6.619 1.00 94.31 128 LYS A CA 1
ATOM 992 C C . LYS A 1 128 ? 10.537 12.449 7.351 1.00 94.31 128 LYS A C 1
ATOM 994 O O . LYS A 1 128 ? 9.950 12.513 8.429 1.00 94.31 128 LYS A O 1
ATOM 999 N N . LEU A 1 129 ? 10.883 11.288 6.790 1.00 92.62 129 LEU A N 1
ATOM 1000 C CA . LEU A 1 129 ? 10.648 9.994 7.437 1.00 92.62 129 LEU A CA 1
ATOM 1001 C C . LEU A 1 129 ? 11.392 9.886 8.769 1.00 92.62 129 LEU A C 1
ATOM 1003 O O . LEU A 1 129 ? 10.790 9.488 9.765 1.00 92.62 129 LEU A O 1
ATOM 1007 N N . HIS A 1 130 ? 12.661 10.294 8.803 1.00 92.00 130 HIS A N 1
ATOM 1008 C CA . HIS A 1 130 ? 13.454 10.286 10.029 1.00 92.00 130 HIS A CA 1
ATOM 1009 C C . HIS A 1 130 ? 12.851 11.203 11.110 1.00 92.00 130 HIS A C 1
ATOM 1011 O O . HIS A 1 130 ? 12.720 10.793 12.262 1.00 92.00 130 HIS A O 1
ATOM 1017 N N . THR A 1 131 ? 12.400 12.411 10.747 1.00 92.44 131 THR A N 1
ATOM 1018 C CA . THR A 1 131 ? 11.715 13.330 11.677 1.00 92.44 131 THR A CA 1
ATOM 1019 C C . THR A 1 131 ? 10.408 12.749 12.227 1.00 92.44 131 THR A C 1
ATOM 1021 O O . THR A 1 131 ? 10.101 12.915 13.408 1.00 92.44 131 THR A O 1
ATOM 1024 N N . LEU A 1 132 ? 9.625 12.053 11.397 1.00 90.25 132 LEU A N 1
ATOM 1025 C CA . LEU A 1 132 ? 8.394 11.399 11.851 1.00 90.25 132 LEU A CA 1
ATOM 1026 C C . LEU A 1 132 ? 8.691 10.254 12.824 1.00 90.25 132 LEU A C 1
ATOM 1028 O O . LEU A 1 132 ? 8.016 10.128 13.845 1.00 90.25 132 LEU A O 1
ATOM 1032 N N . GLN A 1 133 ? 9.717 9.452 12.539 1.00 90.12 133 GLN A N 1
ATOM 1033 C CA . GLN A 1 133 ? 10.140 8.359 13.415 1.00 90.12 133 GLN A CA 1
ATOM 1034 C C . GLN A 1 133 ? 10.636 8.867 14.772 1.00 90.12 133 GLN A C 1
ATOM 1036 O O . GLN A 1 133 ? 10.237 8.321 15.801 1.00 90.12 133 GLN A O 1
ATOM 1041 N N . SER A 1 134 ? 11.445 9.930 14.800 1.00 86.94 134 SER A N 1
ATOM 1042 C CA . SER A 1 134 ? 11.929 10.506 16.060 1.00 86.94 134 SER A CA 1
ATOM 1043 C C . SER A 1 134 ? 10.802 11.140 16.880 1.00 86.94 134 SER A C 1
ATOM 1045 O O . SER A 1 134 ? 10.746 10.961 18.096 1.00 86.94 134 SER A O 1
ATOM 1047 N N . THR A 1 135 ? 9.850 11.809 16.224 1.00 84.25 135 THR A N 1
ATOM 1048 C CA . THR A 1 135 ? 8.660 12.359 16.894 1.00 84.25 135 THR A CA 1
ATOM 1049 C C . THR A 1 135 ? 7.811 11.248 17.518 1.00 84.25 135 THR A C 1
ATOM 1051 O O . THR A 1 135 ? 7.371 11.379 18.660 1.00 84.25 135 THR A O 1
ATOM 1054 N N . LEU A 1 136 ? 7.622 10.131 16.807 1.00 81.31 136 LEU A N 1
ATOM 1055 C CA . LEU A 1 136 ? 6.868 8.981 17.309 1.00 81.31 136 LEU A CA 1
ATOM 1056 C C . LEU A 1 136 ? 7.567 8.311 18.504 1.00 81.31 136 LEU A C 1
ATOM 1058 O O . LEU A 1 136 ? 6.917 7.985 19.498 1.00 81.31 136 LEU A O 1
ATOM 1062 N N . ALA A 1 137 ? 8.892 8.150 18.440 1.00 77.00 137 ALA A N 1
ATOM 1063 C CA . ALA A 1 137 ? 9.677 7.600 19.544 1.00 77.00 137 ALA A CA 1
ATOM 1064 C C . ALA A 1 137 ? 9.549 8.459 20.815 1.00 77.00 137 ALA A C 1
ATOM 1066 O O . ALA A 1 137 ? 9.309 7.925 21.898 1.00 77.00 137 ALA A O 1
ATOM 1067 N N . ASN A 1 138 ? 9.603 9.786 20.671 1.00 70.12 138 ASN A N 1
ATOM 1068 C CA . ASN A 1 138 ? 9.472 10.715 21.795 1.00 70.12 138 ASN A CA 1
ATOM 1069 C C . ASN A 1 138 ? 8.052 10.745 22.387 1.00 70.12 138 ASN A C 1
ATOM 1071 O O . ASN A 1 138 ? 7.901 10.891 23.597 1.00 70.12 138 ASN A O 1
ATOM 1075 N N . GLN A 1 139 ? 7.008 10.549 21.573 1.00 63.34 139 GLN A N 1
ATOM 1076 C CA . GLN A 1 139 ? 5.627 10.423 22.066 1.00 63.34 139 GLN A CA 1
ATOM 1077 C C . GLN A 1 139 ? 5.372 9.117 22.832 1.00 63.34 139 GLN A C 1
ATOM 1079 O O . GLN A 1 139 ? 4.436 9.047 23.621 1.00 63.34 139 GLN A O 1
ATOM 1084 N N . THR A 1 140 ? 6.200 8.089 22.634 1.00 56.72 140 THR A N 1
ATOM 1085 C CA . THR A 1 140 ? 6.011 6.788 23.294 1.00 56.72 140 THR A CA 1
ATOM 1086 C C . THR A 1 140 ? 6.591 6.766 24.719 1.00 56.72 140 THR A C 1
ATOM 1088 O O . THR A 1 140 ? 6.245 5.890 25.506 1.00 56.72 140 THR A O 1
ATOM 1091 N N . GLN A 1 141 ? 7.451 7.725 25.090 1.00 54.62 141 GLN A N 1
ATOM 1092 C CA . GLN A 1 141 ? 8.174 7.710 26.374 1.00 54.62 141 GLN A CA 1
ATOM 1093 C C . GLN A 1 141 ? 7.548 8.558 27.498 1.00 54.62 141 GLN A C 1
ATOM 1095 O O . GLN A 1 141 ? 7.998 8.454 28.636 1.00 54.62 141 GLN A O 1
ATOM 1100 N N . THR A 1 142 ? 6.520 9.375 27.243 1.00 47.62 142 THR A N 1
ATOM 1101 C CA . THR A 1 142 ? 6.019 10.353 28.237 1.00 47.62 142 THR A CA 1
ATOM 1102 C C . THR A 1 142 ? 4.738 9.962 28.974 1.00 47.62 142 THR A C 1
ATOM 1104 O O . THR A 1 142 ? 4.231 10.744 29.775 1.00 47.62 142 THR A O 1
ATOM 1107 N N . SER A 1 143 ? 4.238 8.740 28.808 1.00 45.78 143 SER A N 1
ATOM 1108 C CA . SER A 1 143 ? 3.180 8.229 29.677 1.00 45.78 143 SER A CA 1
ATOM 1109 C C . SER A 1 143 ? 3.262 6.713 29.770 1.00 45.78 143 SER A C 1
ATOM 1111 O O . SER A 1 143 ? 2.827 6.004 28.865 1.00 45.78 143 SER A O 1
ATOM 1113 N N . THR A 1 144 ? 3.774 6.205 30.883 1.00 48.06 144 THR A N 1
ATOM 1114 C CA . THR A 1 144 ? 3.340 4.917 31.425 1.00 48.06 144 THR A CA 1
ATOM 1115 C C . THR A 1 144 ? 2.108 5.181 32.296 1.00 48.06 144 THR A C 1
ATOM 1117 O O . THR A 1 144 ? 2.267 5.369 33.503 1.00 48.06 144 THR A O 1
ATOM 1120 N N . PRO A 1 145 ? 0.880 5.266 31.746 1.00 51.62 145 PRO A N 1
ATOM 1121 C CA . PRO A 1 145 ? -0.286 5.047 32.572 1.00 51.62 145 PRO A CA 1
ATOM 1122 C C . PRO A 1 145 ? -0.279 3.560 32.922 1.00 51.62 145 PRO A C 1
ATOM 1124 O O . PRO A 1 145 ? -0.072 2.706 32.056 1.00 51.62 145 PRO A O 1
ATOM 1127 N N . GLU A 1 146 ? -0.477 3.255 34.197 1.00 55.53 146 GLU A N 1
ATOM 1128 C CA . GLU A 1 146 ? -0.879 1.933 34.663 1.00 55.53 146 GLU A CA 1
ATOM 1129 C C . GLU A 1 146 ? -1.860 1.335 33.646 1.00 55.53 146 GLU A C 1
ATOM 1131 O O . GLU A 1 146 ? -2.879 1.950 33.320 1.00 55.53 146 GLU A O 1
ATOM 1136 N N . SER A 1 147 ? -1.489 0.208 33.033 1.00 58.75 147 SER A N 1
ATOM 1137 C CA . SER A 1 147 ? -2.203 -0.345 31.887 1.00 58.75 147 SER A CA 1
ATOM 1138 C C . SER A 1 147 ? -3.642 -0.661 32.291 1.00 58.75 147 SER A C 1
ATOM 1140 O O . SER A 1 147 ? -3.911 -1.707 32.888 1.00 58.75 147 SER A O 1
ATOM 1142 N N . SER A 1 148 ? -4.565 0.251 31.985 1.00 74.62 148 SER A N 1
ATOM 1143 C CA . SER A 1 148 ? -5.995 0.058 32.212 1.00 74.62 148 SER A CA 1
ATOM 1144 C C . SER A 1 148 ? -6.481 -1.063 31.292 1.00 74.62 148 SER A C 1
ATOM 1146 O O . SER A 1 148 ? -6.869 -0.868 30.141 1.00 74.62 148 SER A O 1
ATOM 1148 N N . THR A 1 149 ? -6.363 -2.291 31.790 1.00 87.62 149 THR A N 1
ATOM 1149 C CA . THR A 1 149 ? -6.865 -3.486 31.124 1.00 87.62 149 THR A CA 1
ATOM 1150 C C . THR A 1 149 ? -8.380 -3.421 31.195 1.00 87.62 149 THR A C 1
ATOM 1152 O O . THR A 1 149 ? -8.958 -3.356 32.279 1.00 87.62 149 THR A O 1
ATOM 1155 N N . HIS A 1 150 ? -9.035 -3.402 30.040 1.00 87.88 150 HIS A N 1
ATOM 1156 C CA . HIS A 1 150 ? -10.486 -3.420 29.992 1.00 87.88 150 HIS A CA 1
ATOM 1157 C C . HIS A 1 150 ? -10.969 -4.825 30.387 1.00 87.88 150 HIS A C 1
ATOM 1159 O O . HIS A 1 150 ? -10.482 -5.799 29.812 1.00 87.88 150 HIS A O 1
ATOM 1165 N N . PRO A 1 151 ? -11.960 -4.972 31.288 1.00 88.19 151 PRO A N 1
ATOM 1166 C CA . PRO A 1 151 ? -12.371 -6.280 31.814 1.00 88.19 151 PRO A CA 1
ATOM 1167 C C . PRO A 1 151 ? -12.797 -7.264 30.715 1.00 88.19 151 PRO A C 1
ATOM 1169 O O . PRO A 1 151 ? -12.475 -8.443 30.771 1.00 88.19 151 PRO A O 1
ATOM 1172 N N . ILE A 1 152 ? -13.490 -6.763 29.688 1.00 89.62 152 ILE A N 1
ATOM 1173 C CA . ILE A 1 152 ? -13.911 -7.548 28.517 1.00 89.62 152 ILE A CA 1
ATOM 1174 C C . ILE A 1 152 ? -12.859 -7.530 27.392 1.00 89.62 152 ILE A C 1
ATOM 1176 O O . ILE A 1 152 ? -12.510 -8.574 26.852 1.00 89.62 152 ILE A O 1
ATOM 1180 N N . LEU A 1 153 ? -12.357 -6.350 27.007 1.00 90.50 153 LEU A N 1
ATOM 1181 C CA . LEU A 1 153 ? -11.535 -6.192 25.804 1.00 90.50 153 LEU A CA 1
ATOM 1182 C C . LEU A 1 153 ? -10.045 -6.498 25.992 1.00 90.50 153 LEU A C 1
ATOM 1184 O O . LEU A 1 153 ? -9.303 -6.524 25.011 1.00 90.50 153 LEU A O 1
ATOM 1188 N N . GLY A 1 154 ? -9.610 -6.746 27.226 1.00 90.19 154 GLY A N 1
ATOM 1189 C CA . GLY A 1 154 ? -8.220 -7.034 27.540 1.00 90.19 154 GLY A CA 1
ATOM 1190 C C . GLY A 1 154 ? -7.331 -5.785 27.466 1.00 90.19 154 GLY A C 1
ATOM 1191 O O . GLY A 1 154 ? -7.780 -4.683 27.803 1.00 90.19 154 GLY A O 1
ATOM 1192 N N . PRO A 1 155 ? -6.050 -5.936 27.089 1.00 90.19 155 PRO A N 1
ATOM 1193 C CA . PRO A 1 155 ? -5.080 -4.854 27.183 1.00 90.19 155 PRO A CA 1
ATOM 1194 C C . PRO A 1 155 ? -5.381 -3.733 26.181 1.00 90.19 155 PRO A C 1
ATOM 1196 O O . PRO A 1 155 ? -5.690 -3.971 25.009 1.00 90.19 155 PRO A O 1
ATOM 1199 N N . LEU A 1 156 ? -5.267 -2.496 26.664 1.00 90.50 156 LEU A N 1
ATOM 1200 C CA . LEU A 1 156 ? -5.316 -1.284 25.855 1.00 90.50 156 LEU A CA 1
ATOM 1201 C C . LEU A 1 156 ? -3.997 -1.141 25.086 1.00 90.50 156 LEU A C 1
ATOM 1203 O O . LEU A 1 156 ? -2.932 -1.057 25.692 1.00 90.50 156 LEU A O 1
ATOM 1207 N N . LEU A 1 157 ? -4.066 -1.108 23.757 1.00 89.31 157 LEU A N 1
ATOM 1208 C CA . LEU A 1 157 ? -2.906 -0.877 22.897 1.00 89.31 157 LEU A CA 1
ATOM 1209 C C . LEU A 1 157 ? -2.623 0.607 22.679 1.00 89.31 157 LEU A C 1
ATOM 1211 O O . LEU A 1 157 ? -1.465 1.007 22.608 1.00 89.31 157 LEU A O 1
ATOM 1215 N N . LEU A 1 158 ? -3.677 1.402 22.481 1.00 88.50 158 LEU A N 1
ATOM 1216 C CA . LEU A 1 158 ? -3.551 2.813 22.128 1.00 88.50 158 LEU A CA 1
ATOM 1217 C C . LEU A 1 158 ? -4.798 3.586 22.551 1.00 88.50 158 LEU A C 1
ATOM 1219 O O . LEU A 1 158 ? -5.915 3.186 22.221 1.00 88.50 158 LEU A O 1
ATOM 1223 N N . ASP A 1 159 ? -4.600 4.717 23.221 1.00 89.12 159 ASP A N 1
ATOM 1224 C CA . ASP A 1 159 ? -5.652 5.688 23.525 1.00 89.12 159 ASP A CA 1
ATOM 1225 C C . ASP A 1 159 ? -5.409 6.967 22.718 1.00 89.12 159 ASP A C 1
ATOM 1227 O O . ASP A 1 159 ? -4.396 7.640 22.883 1.00 89.12 159 ASP A O 1
ATOM 1231 N N . LEU A 1 160 ? -6.335 7.293 21.819 1.00 84.31 160 LEU A N 1
ATOM 1232 C CA . LEU A 1 160 ? -6.318 8.519 21.017 1.00 84.31 160 LEU A CA 1
ATOM 1233 C C . LEU A 1 160 ? -7.182 9.627 21.649 1.00 84.31 160 LEU A C 1
ATOM 1235 O O . LEU A 1 160 ? -7.456 10.640 21.007 1.00 84.31 160 LEU A O 1
ATOM 1239 N N . GLY A 1 161 ? -7.709 9.422 22.860 1.00 85.25 161 GLY A N 1
ATOM 1240 C CA . GLY A 1 161 ? -8.607 10.333 23.581 1.00 85.25 161 GLY A CA 1
ATOM 1241 C C . GLY A 1 161 ? -10.061 10.303 23.088 1.00 85.25 161 GLY A C 1
ATOM 1242 O O . GLY A 1 161 ? -11.000 10.357 23.889 1.00 85.25 161 GLY A O 1
ATOM 1243 N N . TYR A 1 162 ? -10.274 10.180 21.776 1.00 83.94 162 TYR A N 1
ATOM 1244 C CA . TYR A 1 162 ? -11.597 9.997 21.155 1.00 83.94 162 TYR A CA 1
ATOM 1245 C C . TYR A 1 162 ? -11.868 8.549 20.713 1.00 83.94 162 TYR A C 1
ATOM 1247 O O . TYR A 1 162 ? -12.992 8.220 20.328 1.00 83.94 162 TYR A O 1
ATOM 1255 N N . LYS A 1 163 ? -10.841 7.694 20.739 1.00 87.00 163 LYS A N 1
ATOM 1256 C CA . LYS A 1 163 ? -10.880 6.298 20.302 1.00 87.00 163 LYS A CA 1
ATOM 1257 C C . LYS A 1 163 ? -9.872 5.485 21.102 1.00 87.00 163 LYS A C 1
ATOM 1259 O O . LYS A 1 163 ? -8.749 5.942 21.289 1.00 87.00 163 LYS A O 1
ATOM 1264 N N . LYS A 1 164 ? -10.249 4.274 21.506 1.00 90.62 164 LYS A N 1
ATOM 1265 C CA . LYS A 1 164 ? -9.358 3.335 22.197 1.00 90.62 164 LYS A CA 1
ATOM 1266 C C . LYS A 1 164 ? -9.198 2.061 21.379 1.00 90.62 164 LYS A C 1
ATOM 1268 O O . LYS A 1 164 ? -10.176 1.582 20.805 1.00 90.62 164 LYS A O 1
ATOM 1273 N N . LEU A 1 165 ? -7.979 1.539 21.292 1.00 91.19 165 LEU A N 1
ATOM 1274 C CA . LEU A 1 165 ? -7.665 0.299 20.587 1.00 91.19 165 LEU A CA 1
ATOM 1275 C C . LEU A 1 165 ? -7.325 -0.805 21.580 1.00 91.19 165 LEU A C 1
ATOM 1277 O O . LEU A 1 165 ? -6.454 -0.622 22.425 1.00 91.19 165 LEU A O 1
ATOM 1281 N N . TYR A 1 166 ? -7.969 -1.956 21.431 1.00 92.69 166 TYR A N 1
ATOM 1282 C CA . TYR A 1 166 ? -7.796 -3.118 22.302 1.00 92.69 166 TYR A CA 1
ATOM 1283 C C . TYR A 1 166 ? -7.457 -4.377 21.505 1.00 92.69 166 TYR A C 1
ATOM 1285 O O . TYR A 1 166 ? -7.706 -4.434 20.295 1.00 92.69 166 TYR A O 1
ATOM 1293 N N . THR A 1 167 ? -6.938 -5.393 22.202 1.00 90.69 167 THR A N 1
ATOM 1294 C CA . THR A 1 167 ? -6.752 -6.751 21.663 1.00 90.69 167 THR A CA 1
ATOM 1295 C C . THR A 1 167 ? -7.483 -7.814 22.475 1.00 90.69 167 THR A C 1
ATOM 1297 O O . THR A 1 167 ? -6.851 -8.496 23.286 1.00 90.69 167 THR A O 1
ATOM 1300 N N . PRO A 1 168 ? -8.799 -7.980 22.263 1.00 91.56 168 PRO A N 1
ATOM 1301 C CA . PRO A 1 168 ? -9.551 -9.058 22.886 1.00 91.56 168 PRO A CA 1
ATOM 1302 C C . PRO A 1 168 ? -9.258 -10.420 22.243 1.00 91.56 168 PRO A C 1
ATOM 1304 O O . PRO A 1 168 ? -8.924 -10.487 21.053 1.00 91.56 168 PRO A O 1
ATOM 1307 N N . PRO A 1 169 ? -9.463 -11.516 22.993 1.00 90.31 169 PRO A N 1
ATOM 1308 C CA . PRO A 1 169 ? -9.502 -12.854 22.418 1.00 90.31 169 PRO A CA 1
ATOM 1309 C C . PRO A 1 169 ? -10.736 -13.026 21.513 1.00 90.31 169 PRO A C 1
ATOM 1311 O O . PRO A 1 169 ? -11.769 -12.372 21.702 1.00 90.31 169 PRO A O 1
ATOM 1314 N N . ILE A 1 170 ? -10.640 -13.924 20.525 1.00 90.75 170 ILE A N 1
ATOM 1315 C CA . ILE A 1 170 ? -11.723 -14.182 19.557 1.00 90.75 170 ILE A CA 1
ATOM 1316 C C . ILE A 1 170 ? -12.981 -14.691 20.258 1.00 90.75 170 ILE A C 1
ATOM 1318 O O . ILE A 1 170 ? -14.079 -14.234 19.935 1.00 90.75 170 ILE A O 1
ATOM 1322 N N . SER A 1 171 ? -12.821 -15.562 21.255 1.00 90.69 171 SER A N 1
ATOM 1323 C CA . SER A 1 171 ? -13.919 -16.079 22.074 1.00 90.69 171 SER A CA 1
ATOM 1324 C C . SER A 1 171 ? -14.779 -14.953 22.656 1.00 90.69 171 SER A C 1
ATOM 1326 O O . SER A 1 171 ? -15.999 -14.964 22.490 1.00 90.69 171 SER A O 1
ATOM 1328 N N . THR A 1 172 ? -14.152 -13.919 23.225 1.00 92.31 172 THR A N 1
ATOM 1329 C CA . THR A 1 172 ? -14.862 -12.737 23.728 1.00 92.31 172 THR A CA 1
ATOM 1330 C C . THR A 1 172 ? -15.549 -11.965 22.609 1.00 92.31 172 THR A C 1
ATOM 1332 O O . THR A 1 172 ? -16.695 -11.564 22.767 1.00 92.31 172 THR A O 1
ATOM 1335 N N . LEU A 1 173 ? -14.901 -11.758 21.460 1.00 92.50 173 LEU A N 1
ATOM 1336 C CA . LEU A 1 173 ? -15.538 -11.039 20.350 1.00 92.50 173 LEU A CA 1
ATOM 1337 C C . LEU A 1 173 ? -16.753 -11.773 19.784 1.00 92.50 173 LEU A C 1
ATOM 1339 O O . LEU A 1 173 ? -17.727 -11.127 19.401 1.00 92.50 173 LEU A O 1
ATOM 1343 N N . SER A 1 174 ? -16.698 -13.101 19.728 1.00 92.75 174 SER A N 1
ATOM 1344 C CA . SER A 1 174 ? -17.778 -13.931 19.192 1.00 92.75 174 SER A CA 1
ATOM 1345 C C . SER A 1 174 ? -19.034 -13.936 20.070 1.00 92.75 174 SER A C 1
ATOM 1347 O O . SER A 1 174 ? -20.131 -14.133 19.552 1.00 92.75 174 SER A O 1
ATOM 1349 N N . SER A 1 175 ? -18.891 -13.671 21.375 1.00 94.62 175 SER A N 1
ATOM 1350 C CA . SER A 1 175 ? -20.007 -13.617 22.325 1.00 94.62 175 SER A CA 1
ATOM 1351 C C . SER A 1 175 ? -20.667 -12.238 22.421 1.00 94.62 175 SER A C 1
ATOM 1353 O O . SER A 1 175 ? -21.753 -12.118 22.992 1.00 94.62 175 SER A O 1
ATOM 1355 N N . LEU A 1 176 ? -20.049 -11.192 21.857 1.00 95.25 176 LEU A N 1
ATOM 1356 C CA . LEU A 1 176 ? -20.604 -9.844 21.912 1.00 95.25 176 LEU A CA 1
ATOM 1357 C C . LEU A 1 176 ? -21.858 -9.706 21.033 1.00 95.25 176 LEU A C 1
ATOM 1359 O O . LEU A 1 176 ? -21.864 -10.128 19.873 1.00 95.25 176 LEU A O 1
ATOM 1363 N N . PRO A 1 177 ? -22.910 -9.033 21.530 1.00 95.19 177 PRO A N 1
ATOM 1364 C CA . PRO A 1 177 ? -24.098 -8.770 20.735 1.00 95.19 177 PRO A CA 1
ATOM 1365 C C . PRO A 1 177 ? -23.799 -7.841 19.548 1.00 95.19 177 PRO A C 1
ATOM 1367 O O . PRO A 1 177 ? -23.071 -6.851 19.650 1.00 95.19 177 PRO A O 1
ATOM 1370 N N . ILE A 1 178 ? -24.422 -8.133 18.406 1.00 95.19 178 ILE A N 1
ATOM 1371 C CA . ILE A 1 178 ? -24.343 -7.303 17.198 1.00 95.19 178 ILE A CA 1
ATOM 1372 C C . ILE A 1 178 ? -25.369 -6.165 17.296 1.00 95.19 178 ILE A C 1
ATOM 1374 O O . ILE A 1 178 ? -26.498 -6.358 17.751 1.00 95.19 178 ILE A O 1
ATOM 1378 N N . TRP A 1 179 ? -24.992 -4.958 16.868 1.00 93.88 179 TRP A N 1
ATOM 1379 C CA . TRP A 1 179 ? -25.913 -3.825 16.792 1.00 93.88 179 TRP A CA 1
ATOM 1380 C C . TRP A 1 179 ? -27.067 -4.108 15.812 1.00 93.88 179 TRP A C 1
ATOM 1382 O O . TRP A 1 179 ? -26.855 -4.605 14.710 1.00 93.88 179 TRP A O 1
ATOM 1392 N N . SER A 1 180 ? -28.304 -3.764 16.174 1.00 87.00 180 SER A N 1
ATOM 1393 C CA . SER A 1 180 ? -29.496 -4.166 15.406 1.00 87.00 180 SER A CA 1
ATOM 1394 C C . SER A 1 180 ? -29.565 -3.575 13.993 1.00 87.00 180 SER A C 1
ATOM 1396 O O . SER A 1 180 ? -30.111 -4.200 13.090 1.00 87.00 180 SER A O 1
ATOM 1398 N N . LYS A 1 181 ? -28.981 -2.391 13.769 1.00 87.31 181 LYS A N 1
ATOM 1399 C CA . LYS A 1 181 ? -28.966 -1.703 12.462 1.00 87.31 181 LYS A CA 1
ATOM 1400 C C . LYS A 1 181 ? -27.782 -2.099 11.563 1.00 87.31 181 LYS A C 1
ATOM 1402 O O . LYS A 1 181 ? -27.347 -1.301 10.737 1.00 87.31 181 LYS A O 1
ATOM 1407 N N . GLN A 1 182 ? -27.216 -3.291 11.746 1.00 88.12 182 GLN A N 1
ATOM 1408 C CA . GLN A 1 182 ? -26.127 -3.782 10.902 1.00 88.12 182 GLN A CA 1
ATOM 1409 C C . GLN A 1 182 ? -26.626 -4.355 9.577 1.00 88.12 182 GLN A C 1
ATOM 1411 O O . GLN A 1 182 ? -27.769 -4.788 9.438 1.00 88.12 182 GLN A O 1
ATOM 1416 N N . ARG A 1 183 ? -25.727 -4.392 8.586 1.00 89.00 183 ARG A N 1
ATOM 1417 C CA . ARG A 1 183 ? -25.962 -5.109 7.324 1.00 89.00 183 ARG A CA 1
ATOM 1418 C C . ARG A 1 183 ? -26.374 -6.558 7.600 1.00 89.00 183 ARG A C 1
ATOM 1420 O O . ARG A 1 183 ? -25.904 -7.157 8.559 1.00 89.00 183 ARG A O 1
ATOM 1427 N N . THR A 1 184 ? -27.170 -7.167 6.726 1.00 93.94 184 THR A N 1
ATOM 1428 C CA . THR A 1 184 ? -27.525 -8.589 6.861 1.00 93.94 184 THR A CA 1
ATOM 1429 C C . THR A 1 184 ? -26.270 -9.463 6.898 1.00 93.94 184 THR A C 1
ATOM 1431 O O . THR A 1 184 ? -25.362 -9.304 6.071 1.00 93.94 184 THR A O 1
ATOM 1434 N N . PHE A 1 185 ? -26.207 -10.381 7.862 1.00 95.31 185 PHE A N 1
ATOM 1435 C CA . PHE A 1 185 ? -25.127 -11.355 7.953 1.00 95.31 185 PHE A CA 1
ATOM 1436 C C . PHE A 1 185 ? -25.227 -12.380 6.817 1.00 95.31 185 PHE A C 1
ATOM 1438 O O . PHE A 1 185 ? -26.284 -12.956 6.573 1.00 95.31 185 PHE A O 1
ATOM 1445 N N . ARG A 1 186 ? -24.117 -12.597 6.105 1.00 97.06 186 ARG A N 1
ATOM 1446 C CA . ARG A 1 186 ? -24.000 -13.574 5.017 1.00 97.06 186 ARG A CA 1
ATOM 1447 C C . ARG A 1 186 ? -22.878 -14.565 5.342 1.00 97.06 186 ARG A C 1
ATOM 1449 O O . ARG A 1 186 ? -21.708 -14.192 5.201 1.00 97.06 186 ARG A O 1
ATOM 1456 N N . PRO A 1 187 ? -23.197 -15.820 5.711 1.00 96.75 187 PRO A N 1
ATOM 1457 C CA . PRO A 1 187 ? -22.192 -16.830 6.049 1.00 96.75 187 PRO A CA 1
ATOM 1458 C C . PRO A 1 187 ? -21.153 -17.044 4.944 1.00 96.75 187 PRO A C 1
ATOM 1460 O O . PRO A 1 187 ? -19.961 -17.146 5.226 1.00 96.75 187 PRO A O 1
ATOM 1463 N N . SER A 1 188 ? -21.575 -17.014 3.675 1.00 97.38 188 SER A N 1
ATOM 1464 C CA . SER A 1 188 ? -20.681 -17.158 2.518 1.00 97.38 188 SER A CA 1
ATOM 1465 C C . SER A 1 188 ? -19.588 -16.088 2.470 1.00 97.38 188 SER A C 1
ATOM 1467 O O . SER A 1 188 ? -18.441 -16.387 2.146 1.00 97.38 188 SER A O 1
ATOM 1469 N N . ARG A 1 189 ? -19.902 -14.845 2.856 1.00 96.00 189 ARG A N 1
ATOM 1470 C CA . ARG A 1 189 ? -18.920 -13.754 2.909 1.00 96.00 189 ARG A CA 1
ATOM 1471 C C . ARG A 1 189 ? -17.898 -13.964 4.025 1.00 96.00 189 ARG A C 1
ATOM 1473 O O . ARG A 1 189 ? -16.728 -13.660 3.821 1.00 96.00 189 ARG A O 1
ATOM 1480 N N . ALA A 1 190 ? -18.326 -14.456 5.188 1.00 95.81 190 ALA A N 1
ATOM 1481 C CA . ALA A 1 190 ? -17.411 -14.769 6.286 1.00 95.81 190 ALA A CA 1
ATOM 1482 C C . ALA A 1 190 ? -16.426 -15.881 5.881 1.00 95.81 190 ALA A C 1
ATOM 1484 O O . ALA A 1 190 ? -15.221 -15.702 6.037 1.00 95.81 190 ALA A O 1
ATOM 1485 N N . HIS A 1 191 ? -16.918 -16.949 5.240 1.00 96.00 191 HIS A N 1
ATOM 1486 C CA . HIS A 1 191 ? -16.076 -18.024 4.700 1.00 96.00 191 HIS A CA 1
ATOM 1487 C C . HIS A 1 191 ? -15.079 -17.515 3.654 1.00 96.00 191 HIS A C 1
ATOM 1489 O O . HIS A 1 191 ? -13.904 -17.861 3.704 1.00 96.00 191 HIS A O 1
ATOM 1495 N N . GLN A 1 192 ? -15.510 -16.647 2.732 1.00 95.12 192 GLN A N 1
ATOM 1496 C CA . GLN A 1 192 ? -14.607 -16.050 1.741 1.00 95.12 192 GLN A CA 1
ATOM 1497 C C . GLN A 1 192 ? -13.492 -15.220 2.394 1.00 95.12 192 GLN A C 1
ATOM 1499 O O . GLN A 1 192 ? -12.343 -15.291 1.956 1.00 95.12 192 GLN A O 1
ATOM 1504 N N . ILE A 1 193 ? -13.807 -14.451 3.445 1.00 93.44 193 ILE A N 1
ATOM 1505 C CA . ILE A 1 193 ? -12.805 -13.683 4.199 1.00 93.44 193 ILE A CA 1
ATOM 1506 C C . ILE A 1 193 ? -11.825 -14.632 4.895 1.00 93.44 193 ILE A C 1
ATOM 1508 O O . ILE A 1 193 ? -10.618 -14.433 4.755 1.00 93.44 193 ILE A O 1
ATOM 1512 N N . ALA A 1 194 ? -12.327 -15.662 5.584 1.00 93.06 194 ALA A N 1
ATOM 1513 C CA . ALA A 1 194 ? -11.503 -16.664 6.259 1.00 93.06 194 ALA A CA 1
ATOM 1514 C C . ALA A 1 194 ? -10.559 -17.353 5.262 1.00 93.06 194 ALA A C 1
ATOM 1516 O O . ALA A 1 194 ? -9.344 -17.223 5.377 1.00 93.06 194 ALA A O 1
ATOM 1517 N N . GLN A 1 195 ? -11.092 -17.948 4.190 1.00 92.81 195 GLN A N 1
ATOM 1518 C CA . GLN A 1 195 ? -10.292 -18.624 3.161 1.00 92.81 195 GLN A CA 1
ATOM 1519 C C . GLN A 1 195 ? -9.261 -17.705 2.501 1.00 92.81 195 GLN A C 1
ATOM 1521 O O . GLN A 1 195 ? -8.130 -18.120 2.244 1.00 92.81 195 GLN A O 1
ATOM 1526 N N . SER A 1 196 ? -9.624 -16.451 2.216 1.00 91.62 196 SER A N 1
ATOM 1527 C CA . SER A 1 196 ? -8.680 -15.485 1.652 1.00 91.62 196 SER A CA 1
ATOM 1528 C C . SER A 1 196 ? -7.528 -15.188 2.613 1.00 91.62 196 SER A C 1
ATOM 1530 O O . SER A 1 196 ? -6.401 -14.980 2.159 1.00 91.62 196 SER A O 1
ATOM 1532 N N . LYS A 1 197 ? -7.797 -15.141 3.922 1.00 88.56 197 LYS A N 1
ATOM 1533 C CA . LYS A 1 197 ? -6.797 -14.827 4.947 1.00 88.56 197 LYS A CA 1
ATOM 1534 C C . LYS A 1 197 ? -5.895 -16.010 5.260 1.00 88.56 197 LYS A C 1
ATOM 1536 O O . LYS A 1 197 ? -4.679 -15.828 5.283 1.00 88.56 197 LYS A O 1
ATOM 1541 N N . LEU A 1 198 ? -6.473 -17.202 5.348 1.00 87.50 198 LEU A N 1
ATOM 1542 C CA . LEU A 1 198 ? -5.747 -18.466 5.464 1.00 87.50 198 LEU A CA 1
ATOM 1543 C C . LEU A 1 198 ? -4.746 -18.643 4.316 1.00 87.50 198 LEU A C 1
ATOM 1545 O O . LEU A 1 198 ? -3.570 -18.914 4.541 1.00 87.50 198 LEU A O 1
ATOM 1549 N N . LYS A 1 199 ? -5.175 -18.390 3.071 1.00 87.56 199 LYS A N 1
ATOM 1550 C CA . LYS A 1 199 ? -4.300 -18.503 1.891 1.00 87.56 199 LYS A CA 1
ATOM 1551 C C . LYS A 1 199 ? -3.194 -17.457 1.860 1.00 87.56 199 LYS A C 1
ATOM 1553 O O . LYS A 1 199 ? -2.081 -17.752 1.437 1.00 87.56 199 LYS A O 1
ATOM 1558 N N . SER A 1 200 ? -3.506 -16.217 2.234 1.00 80.94 200 SER A N 1
ATOM 1559 C CA . SER A 1 200 ? -2.572 -15.116 2.027 1.00 80.94 200 SER A CA 1
ATOM 1560 C C . SER A 1 200 ? -1.494 -15.018 3.106 1.00 80.94 200 SER A C 1
ATOM 1562 O O . SER A 1 200 ? -0.499 -14.351 2.840 1.00 80.94 200 SER A O 1
ATOM 1564 N N . LYS A 1 201 ? -1.684 -15.586 4.309 1.00 71.12 201 LYS A N 1
ATOM 1565 C CA . LYS A 1 201 ? -0.847 -15.336 5.509 1.00 71.12 201 LYS A CA 1
ATOM 1566 C C . LYS A 1 201 ? -0.603 -13.845 5.828 1.00 71.12 201 LYS A C 1
ATOM 1568 O O . LYS A 1 201 ? 0.192 -13.518 6.701 1.00 71.12 201 LYS A O 1
ATOM 1573 N N . THR A 1 202 ? -1.267 -12.914 5.134 1.00 65.19 202 THR A N 1
ATOM 1574 C CA . THR A 1 202 ? -1.071 -11.474 5.304 1.00 65.19 202 THR A CA 1
ATOM 1575 C C . THR A 1 202 ? -2.137 -10.910 6.224 1.00 65.19 202 THR A C 1
ATOM 1577 O O . THR A 1 202 ? -3.319 -10.945 5.880 1.00 65.19 202 THR A O 1
ATOM 1580 N N . GLY A 1 203 ? -1.685 -10.335 7.343 1.00 65.38 203 GLY A N 1
ATOM 1581 C CA . GLY A 1 203 ? -2.368 -9.353 8.192 1.00 65.38 203 GLY A CA 1
ATOM 1582 C C . GLY A 1 203 ? -3.778 -9.691 8.695 1.00 65.38 203 GLY A C 1
ATOM 1583 O O . GLY A 1 203 ? -4.599 -10.319 8.031 1.00 65.38 203 GLY A O 1
ATOM 1584 N N . MET A 1 204 ? -4.136 -9.161 9.857 1.00 68.12 204 MET A N 1
ATOM 1585 C CA . MET A 1 204 ? -5.486 -9.314 10.400 1.00 68.12 204 MET A CA 1
ATOM 1586 C C . MET A 1 204 ? -6.577 -8.815 9.434 1.00 68.12 204 MET A C 1
ATOM 1588 O O . MET A 1 204 ? -6.332 -7.910 8.624 1.00 68.12 204 MET A O 1
ATOM 1592 N N . PRO A 1 205 ? -7.792 -9.393 9.469 1.00 68.88 205 PRO A N 1
ATOM 1593 C CA . PRO A 1 205 ? -8.918 -8.911 8.684 1.00 68.88 205 PRO A CA 1
ATOM 1594 C C . PRO A 1 205 ? -9.409 -7.571 9.251 1.00 68.88 205 PRO A C 1
ATOM 1596 O O . PRO A 1 205 ? -10.459 -7.529 9.856 1.00 68.88 205 PRO A O 1
ATOM 1599 N N . GLY A 1 206 ? -8.677 -6.472 9.052 1.00 81.62 206 GLY A N 1
ATOM 1600 C CA . GLY A 1 206 ? -9.092 -5.107 9.412 1.00 81.62 206 GLY A CA 1
ATOM 1601 C C . GLY A 1 206 ? -9.462 -4.877 10.888 1.00 81.62 206 GLY A C 1
ATOM 1602 O O . GLY A 1 206 ? -9.238 -5.723 11.747 1.00 81.62 206 GLY A O 1
ATOM 1603 N N . ILE A 1 207 ? -10.029 -3.700 11.169 1.00 88.25 207 ILE A N 1
ATOM 1604 C CA . ILE A 1 207 ? -10.478 -3.275 12.506 1.00 88.25 207 ILE A CA 1
ATOM 1605 C C . ILE A 1 207 ? -11.953 -3.670 12.711 1.00 88.25 207 ILE A C 1
ATOM 1607 O O . ILE A 1 207 ? -12.766 -3.607 11.777 1.00 88.25 207 ILE A O 1
ATOM 1611 N N . ILE A 1 208 ? -12.309 -4.092 13.925 1.00 94.12 208 ILE A N 1
ATOM 1612 C CA . ILE A 1 208 ? -13.700 -4.311 14.362 1.00 94.12 208 ILE A CA 1
ATOM 1613 C C . ILE A 1 208 ? -14.102 -3.146 15.261 1.00 94.12 208 ILE A C 1
ATOM 1615 O O . ILE A 1 208 ? -13.369 -2.807 16.184 1.00 94.12 208 ILE A O 1
ATOM 1619 N N . CYS A 1 209 ? -15.254 -2.536 14.995 1.00 94.75 209 CYS A N 1
ATOM 1620 C CA . CYS A 1 209 ? -15.711 -1.370 15.746 1.00 94.75 209 CYS A CA 1
ATOM 1621 C C . CYS A 1 209 ? -16.760 -1.789 16.772 1.00 94.75 209 CYS A C 1
ATOM 1623 O O . CYS A 1 209 ? -17.764 -2.418 16.421 1.00 94.75 209 CYS A O 1
ATOM 1625 N N . LEU A 1 210 ? -16.541 -1.399 18.022 1.00 94.88 210 LEU A N 1
ATOM 1626 C CA . LEU A 1 210 ? -17.439 -1.586 19.148 1.00 94.88 210 LEU A CA 1
ATOM 1627 C C . LEU A 1 210 ? -17.919 -0.237 19.680 1.00 94.88 210 LEU A C 1
ATOM 1629 O O . LEU A 1 210 ? -17.201 0.766 19.656 1.00 94.88 210 LEU A O 1
ATOM 1633 N N . THR A 1 211 ? -19.128 -0.249 20.223 1.00 93.50 211 THR A N 1
ATOM 1634 C CA . THR A 1 211 ? -19.643 0.835 21.056 1.00 93.50 211 THR A CA 1
ATOM 1635 C C . THR A 1 211 ? -19.978 0.295 22.430 1.00 93.50 211 THR A C 1
ATOM 1637 O O . THR A 1 211 ? -20.484 -0.825 22.560 1.00 93.50 211 THR A O 1
ATOM 1640 N N . GLU A 1 212 ? -19.725 1.115 23.436 1.00 91.19 212 GLU A N 1
ATOM 1641 C CA . GLU A 1 212 ? -20.286 0.925 24.764 1.00 91.19 212 GLU A CA 1
ATOM 1642 C C . GLU A 1 212 ? -21.721 1.468 24.771 1.00 91.19 212 GLU A C 1
ATOM 1644 O O . GLU A 1 212 ? -21.985 2.518 24.181 1.00 91.19 212 GLU A O 1
ATOM 1649 N N . ILE A 1 213 ? -22.661 0.721 25.347 1.00 90.06 213 ILE A N 1
ATOM 1650 C CA . ILE A 1 213 ? -24.027 1.189 25.621 1.00 90.06 213 ILE A CA 1
ATOM 1651 C C . ILE A 1 213 ? -24.082 1.806 27.021 1.00 90.06 213 ILE A C 1
ATOM 1653 O O . ILE A 1 213 ? -23.243 1.499 27.857 1.00 90.06 213 ILE A O 1
ATOM 1657 N N . GLU A 1 214 ? -25.095 2.624 27.307 1.00 86.94 214 GLU A N 1
ATOM 1658 C CA . GLU A 1 214 ? -25.241 3.338 28.591 1.00 86.94 214 GLU A CA 1
ATOM 1659 C C . GLU A 1 214 ? -25.196 2.425 29.828 1.00 86.94 214 GLU A C 1
ATOM 1661 O O . GLU A 1 214 ? -24.759 2.842 30.893 1.00 86.94 214 GLU A O 1
ATOM 1666 N N . SER A 1 215 ? -25.581 1.153 29.685 1.00 86.38 215 SER A N 1
ATOM 1667 C CA . SER A 1 215 ? -25.499 0.152 30.754 1.00 86.38 215 SER A CA 1
ATOM 1668 C C . SER A 1 215 ? -24.098 -0.459 30.950 1.00 86.38 215 SER A C 1
ATOM 1670 O O . SER A 1 215 ? -23.981 -1.471 31.637 1.00 86.38 215 SER A O 1
ATOM 1672 N N . GLY A 1 216 ? -23.062 0.051 30.273 1.00 84.75 216 GLY A N 1
ATOM 1673 C CA . GLY A 1 216 ? -21.696 -0.497 30.273 1.00 84.75 216 GLY A CA 1
ATOM 1674 C C . GLY A 1 216 ? -21.502 -1.757 29.415 1.00 84.75 216 GLY A C 1
ATOM 1675 O O . GLY A 1 216 ? -20.447 -2.387 29.436 1.00 84.75 216 GLY A O 1
ATOM 1676 N N . GLY A 1 217 ? -22.523 -2.174 28.661 1.00 90.94 217 GLY A N 1
ATOM 1677 C CA . GLY A 1 217 ? -22.414 -3.308 27.738 1.00 90.94 217 GLY A CA 1
ATOM 1678 C C . GLY A 1 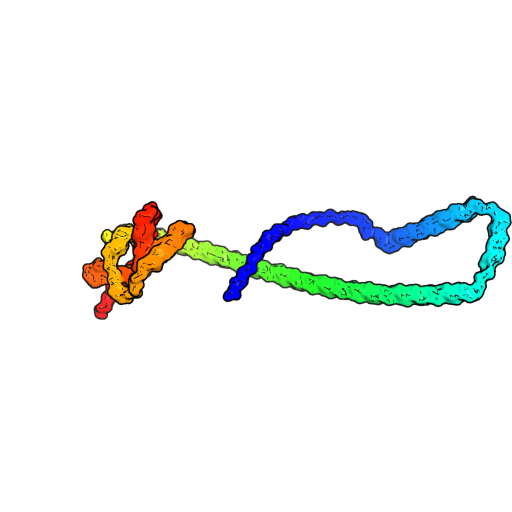217 ? -21.648 -2.944 26.463 1.00 90.94 217 GLY A C 1
ATOM 1679 O O . GLY A 1 217 ? -21.594 -1.784 26.070 1.00 90.94 217 GLY A O 1
ATOM 1680 N N . LEU A 1 218 ? -21.116 -3.938 25.752 1.00 94.25 218 LEU A N 1
ATOM 1681 C CA . LEU A 1 218 ? -20.443 -3.733 24.465 1.00 94.25 218 LEU A CA 1
ATOM 1682 C C . LEU A 1 218 ? -21.264 -4.318 23.318 1.00 94.25 218 LEU A C 1
ATOM 1684 O O . LEU A 1 218 ? -21.817 -5.411 23.438 1.00 94.25 218 LEU A O 1
ATOM 1688 N N . LYS A 1 219 ? -21.328 -3.600 22.193 1.00 95.25 219 LYS A N 1
ATOM 1689 C CA . LYS A 1 219 ? -21.981 -4.062 20.958 1.00 95.25 219 LYS A CA 1
ATOM 1690 C C . LYS A 1 219 ? -21.094 -3.860 19.739 1.00 95.25 219 LYS A C 1
ATOM 1692 O O . LYS A 1 219 ? -20.449 -2.821 19.607 1.00 95.25 219 LYS A O 1
ATOM 1697 N N . ILE A 1 220 ? -21.124 -4.817 18.812 1.00 95.44 220 ILE A N 1
ATOM 1698 C CA . ILE A 1 220 ? -20.416 -4.720 17.527 1.00 95.44 220 ILE A CA 1
ATOM 1699 C C . ILE A 1 220 ? -21.187 -3.810 16.566 1.00 95.44 220 ILE A C 1
ATOM 1701 O O . ILE A 1 220 ? -22.318 -4.114 16.182 1.00 95.44 220 ILE A O 1
ATOM 1705 N N . VAL A 1 221 ? -20.549 -2.714 16.148 1.00 94.44 221 VAL A N 1
ATOM 1706 C CA . VAL A 1 221 ? -21.087 -1.699 15.220 1.00 94.44 221 VAL A CA 1
ATOM 1707 C C . VAL A 1 221 ? -20.489 -1.813 13.817 1.00 94.44 221 VAL A C 1
ATOM 1709 O O . VAL A 1 221 ? -21.081 -1.342 12.857 1.00 94.44 221 VAL A O 1
ATOM 1712 N N . ASP A 1 222 ? -19.331 -2.438 13.640 1.00 93.56 222 ASP A N 1
ATOM 1713 C CA . ASP A 1 222 ? -18.892 -2.884 12.315 1.00 93.56 222 ASP A CA 1
ATOM 1714 C C . ASP A 1 222 ? -17.944 -4.068 12.463 1.00 93.56 222 ASP A C 1
ATOM 1716 O O . ASP A 1 222 ? -17.223 -4.205 13.449 1.00 93.56 222 ASP A O 1
ATOM 1720 N N . GLY A 1 223 ? -17.918 -4.922 11.448 1.00 93.94 223 GLY A N 1
ATOM 1721 C CA . GLY A 1 223 ? -17.019 -6.062 11.390 1.00 93.94 223 GLY A CA 1
ATOM 1722 C C . GLY A 1 223 ? -17.660 -7.400 11.733 1.00 93.94 223 GLY A C 1
ATOM 1723 O O . GLY A 1 223 ? -16.924 -8.363 11.878 1.00 93.94 223 GLY A O 1
ATOM 1724 N N . GLN A 1 224 ? -18.991 -7.532 11.758 1.00 95.44 224 GLN A N 1
ATOM 1725 C CA . GLN A 1 224 ? -19.646 -8.822 12.058 1.00 95.44 224 GLN A CA 1
ATOM 1726 C C . GLN A 1 224 ? -19.161 -9.996 11.174 1.00 95.44 224 GLN A C 1
ATOM 1728 O O . G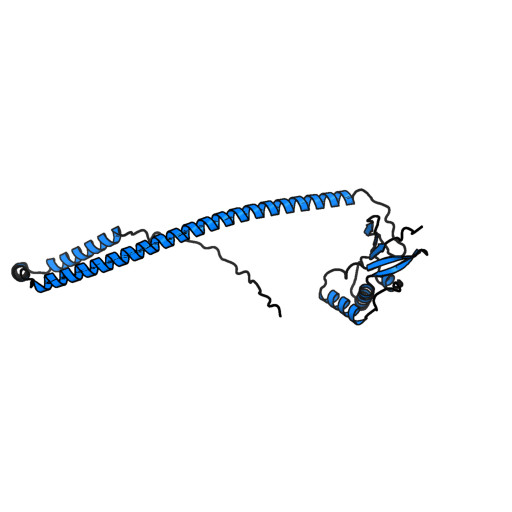LN A 1 224 ? -18.952 -11.101 11.651 1.00 95.44 224 GLN A O 1
ATOM 1733 N N . HIS A 1 225 ? -18.917 -9.762 9.874 1.00 95.81 225 HIS A N 1
ATOM 1734 C CA . HIS A 1 225 ? -18.399 -10.803 8.976 1.00 95.81 225 HIS A CA 1
ATOM 1735 C C . HIS A 1 225 ? -16.929 -11.122 9.264 1.00 95.81 225 HIS A C 1
ATOM 1737 O O . HIS A 1 225 ? -16.487 -12.222 8.960 1.00 95.81 225 HIS A O 1
ATOM 1743 N N . ARG A 1 226 ? -16.177 -10.158 9.816 1.00 94.94 226 ARG A N 1
ATOM 1744 C CA . ARG A 1 226 ? -14.790 -10.354 10.247 1.00 94.94 226 ARG A CA 1
ATOM 1745 C C . ARG A 1 226 ? -14.756 -11.175 11.529 1.00 94.94 226 ARG A C 1
ATOM 1747 O O . ARG A 1 226 ? -14.011 -12.136 11.568 1.00 94.94 226 ARG A O 1
ATOM 1754 N N . VAL A 1 227 ? -15.613 -10.862 12.504 1.00 94.75 227 VAL A N 1
ATOM 1755 C CA . VAL A 1 227 ? -15.793 -11.672 13.722 1.00 94.75 227 VAL A CA 1
ATOM 1756 C C . VAL A 1 227 ? -16.119 -13.117 13.351 1.00 94.75 227 VAL A C 1
ATOM 1758 O O . VAL A 1 227 ? -15.404 -14.021 13.756 1.00 94.75 227 VAL A O 1
ATOM 1761 N N . ALA A 1 228 ? -17.110 -13.333 12.480 1.00 95.44 228 ALA A N 1
ATOM 1762 C CA . ALA A 1 228 ? -17.452 -14.681 12.029 1.00 95.44 228 ALA A CA 1
ATOM 1763 C C . ALA A 1 228 ? -16.303 -15.376 11.274 1.00 95.44 228 ALA A C 1
ATOM 1765 O O . ALA A 1 228 ? -16.085 -16.567 11.456 1.00 95.44 228 ALA A O 1
ATOM 1766 N N . ALA A 1 229 ? -15.554 -14.649 10.438 1.00 94.69 229 ALA A N 1
ATOM 1767 C CA . ALA A 1 229 ? -14.389 -15.206 9.753 1.00 94.69 229 ALA A CA 1
ATOM 1768 C C . ALA A 1 229 ? -13.281 -15.613 10.737 1.00 94.69 229 ALA A C 1
ATOM 1770 O O . ALA A 1 229 ? -12.664 -16.654 10.549 1.00 94.69 229 ALA A O 1
ATOM 1771 N N . LEU A 1 230 ? -13.059 -14.821 11.789 1.00 93.25 230 LEU A N 1
ATOM 1772 C CA . LEU A 1 230 ? -12.102 -15.130 12.850 1.00 93.25 230 LEU A CA 1
ATOM 1773 C C . LEU A 1 230 ? -12.502 -16.397 13.610 1.00 93.25 230 LEU A C 1
ATOM 1775 O O . LEU A 1 230 ? -11.648 -17.245 13.831 1.00 93.25 230 LEU A O 1
ATOM 1779 N N . SER A 1 231 ? -13.789 -16.568 13.924 1.00 93.75 231 SER A N 1
ATOM 1780 C CA . SER A 1 231 ? -14.293 -17.797 14.551 1.00 93.75 231 SER A CA 1
ATOM 1781 C C . SER A 1 231 ? -14.104 -19.034 13.663 1.00 93.75 231 SER A C 1
ATOM 1783 O O . SER A 1 231 ? -13.747 -20.094 14.165 1.00 93.75 231 SER A O 1
ATOM 1785 N N . ILE A 1 232 ? -14.293 -18.907 12.342 1.00 94.56 232 ILE A N 1
ATOM 1786 C CA . ILE A 1 232 ? -14.024 -20.000 11.388 1.00 94.56 232 ILE A CA 1
ATOM 1787 C C . ILE A 1 232 ? -12.529 -20.351 11.390 1.00 94.56 232 ILE A C 1
ATOM 1789 O O . ILE A 1 232 ? -12.173 -21.519 11.509 1.00 94.56 232 ILE A O 1
ATOM 1793 N N . MET A 1 233 ? -11.650 -19.347 11.322 1.00 91.69 233 MET A N 1
ATOM 1794 C CA . MET A 1 233 ? -10.197 -19.560 11.355 1.00 91.69 233 MET A CA 1
ATOM 1795 C C . MET A 1 233 ? -9.737 -20.225 12.661 1.00 91.69 233 MET A C 1
ATOM 1797 O O . MET A 1 233 ? -8.907 -21.129 12.622 1.00 91.69 233 MET A O 1
ATOM 1801 N N . GLU A 1 234 ? -10.304 -19.818 13.801 1.00 90.94 234 GLU A N 1
ATOM 1802 C CA . GLU A 1 234 ? -10.024 -20.422 15.109 1.00 90.94 234 GLU A CA 1
ATOM 1803 C C . GLU A 1 234 ? -10.459 -21.897 15.147 1.00 90.94 234 GLU A C 1
ATOM 1805 O O . GLU A 1 234 ? -9.699 -22.751 15.600 1.00 90.94 234 GLU A O 1
ATOM 1810 N N . SER A 1 235 ? -11.632 -22.227 14.588 1.00 91.38 235 SER A N 1
ATOM 1811 C CA . SER A 1 235 ? -12.104 -23.619 14.493 1.00 91.38 235 SER A CA 1
ATOM 1812 C C . SER A 1 235 ? -11.261 -24.501 13.564 1.00 91.38 235 SER A C 1
ATOM 1814 O O . SER A 1 235 ? -11.172 -25.708 13.773 1.00 91.38 235 SER A O 1
ATOM 1816 N N . GLU A 1 236 ? -10.617 -23.903 12.560 1.00 90.19 236 GLU A N 1
ATOM 1817 C CA . GLU A 1 236 ? -9.706 -24.589 11.636 1.00 90.19 236 GLU A CA 1
ATOM 1818 C C . GLU A 1 236 ? -8.280 -24.729 12.212 1.00 90.19 236 GLU A C 1
ATOM 1820 O O . GLU A 1 236 ? -7.408 -25.315 11.572 1.00 90.19 236 GLU A O 1
ATOM 1825 N N . GLY A 1 237 ? -8.047 -24.245 13.440 1.00 84.06 237 GLY A N 1
ATOM 1826 C CA . GLY A 1 237 ? -6.805 -24.440 14.192 1.00 84.06 237 GLY A CA 1
ATOM 1827 C C . GLY A 1 237 ? -5.732 -23.376 13.959 1.00 84.06 237 GLY A C 1
ATOM 1828 O O . GLY A 1 237 ? -4.593 -23.558 14.396 1.00 84.06 237 GLY A O 1
ATOM 1829 N N . GLU A 1 238 ? -6.062 -22.261 13.303 1.00 82.44 238 GLU A N 1
ATOM 1830 C CA . GLU A 1 238 ? -5.122 -21.153 13.145 1.00 82.44 238 GLU A CA 1
ATOM 1831 C C . GLU A 1 238 ? -5.033 -20.298 14.408 1.00 82.44 238 GLU A C 1
ATOM 1833 O O . GLU A 1 238 ? -6.038 -19.849 14.969 1.00 82.44 238 GLU A O 1
ATOM 1838 N N . LYS A 1 239 ? -3.798 -20.016 14.832 1.00 73.25 239 LYS A N 1
ATOM 1839 C CA . LYS A 1 239 ? -3.539 -19.120 15.960 1.00 73.25 239 LYS A CA 1
ATOM 1840 C C . LYS A 1 239 ? -3.649 -17.681 15.492 1.00 73.25 239 LYS A C 1
ATOM 1842 O O . LYS A 1 239 ? -2.757 -17.139 14.843 1.00 73.25 239 LYS A O 1
ATOM 1847 N N . VAL A 1 240 ? -4.759 -17.049 15.837 1.00 72.44 240 VAL A N 1
ATOM 1848 C CA . VAL A 1 240 ? -4.952 -15.626 15.594 1.00 72.44 240 VAL A CA 1
ATOM 1849 C C . VAL A 1 240 ? -4.609 -14.869 16.870 1.00 72.44 240 VAL A C 1
ATOM 1851 O O . VAL A 1 240 ? -5.448 -14.671 17.744 1.00 72.44 240 VAL A O 1
ATOM 1854 N N . ASP A 1 241 ? -3.349 -14.459 16.984 1.00 59.19 241 ASP A N 1
ATOM 1855 C CA . ASP A 1 241 ? -2.811 -13.988 18.263 1.00 59.19 241 ASP A CA 1
ATOM 1856 C C . ASP A 1 241 ? -3.416 -12.657 18.745 1.00 59.19 241 ASP A C 1
ATOM 1858 O O . ASP A 1 241 ? -3.464 -12.418 19.951 1.00 59.19 241 ASP A O 1
ATOM 1862 N N . LYS A 1 242 ? -3.842 -11.751 17.843 1.00 66.44 242 LYS A N 1
ATOM 1863 C CA . LYS A 1 242 ? -4.283 -10.389 18.221 1.00 66.44 242 LYS A CA 1
ATOM 1864 C C . LYS A 1 242 ? -5.312 -9.801 17.258 1.00 66.44 242 LYS A C 1
ATOM 1866 O O . LYS A 1 242 ? -4.978 -9.476 16.121 1.00 66.44 242 LYS A O 1
ATOM 1871 N N . VAL A 1 243 ? -6.543 -9.579 17.722 1.00 74.44 243 VAL A N 1
ATOM 1872 C CA . VAL A 1 243 ? -7.587 -8.877 16.956 1.00 74.44 243 VAL A CA 1
ATOM 1873 C C . VAL A 1 243 ? -7.626 -7.407 17.351 1.00 74.44 243 VAL A C 1
ATOM 1875 O O . VAL A 1 243 ? -7.805 -7.102 18.518 1.00 74.44 243 VAL A O 1
ATOM 1878 N N . LEU A 1 244 ? -7.482 -6.490 16.392 1.00 78.44 244 LEU A N 1
ATOM 1879 C CA . LEU A 1 244 ? -7.566 -5.056 16.674 1.00 78.44 244 LEU A CA 1
ATOM 1880 C C . LEU A 1 244 ? -9.019 -4.595 16.735 1.00 78.44 244 LEU A C 1
ATOM 1882 O O .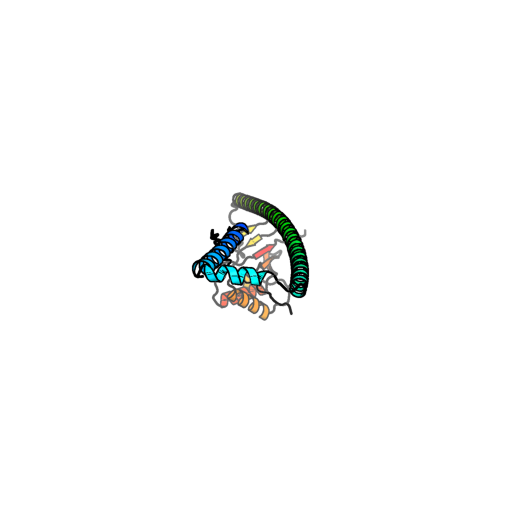 LEU A 1 244 ? -9.776 -4.734 15.766 1.00 78.44 244 LEU A O 1
ATOM 1886 N N . VAL A 1 245 ? -9.379 -4.000 17.866 1.00 79.38 245 VAL A N 1
ATOM 1887 C CA . VAL A 1 245 ? -10.739 -3.547 18.130 1.00 79.38 245 VAL A CA 1
ATOM 1888 C C . VAL A 1 245 ? -10.753 -2.085 18.518 1.00 79.38 245 VAL A C 1
ATOM 1890 O O . VAL A 1 245 ? -10.013 -1.657 19.396 1.00 79.38 245 VAL A O 1
ATOM 1893 N N . GLU A 1 246 ? -11.619 -1.331 17.858 1.00 83.12 246 GLU A N 1
ATOM 1894 C CA . GLU A 1 246 ? -11.889 0.069 18.132 1.00 83.12 246 GLU A CA 1
ATOM 1895 C C . GLU A 1 246 ? -13.061 0.190 19.107 1.00 83.12 246 GLU A C 1
ATOM 1897 O O . GLU A 1 246 ? -14.176 -0.207 18.780 1.00 83.12 246 GLU A O 1
ATOM 1902 N N . GLY A 1 247 ? -12.821 0.770 20.280 1.00 74.31 247 GLY A N 1
ATOM 1903 C CA . GLY A 1 247 ? -13.858 1.194 21.213 1.00 74.31 247 GLY A CA 1
ATOM 1904 C C . GLY A 1 247 ? -14.119 2.692 21.087 1.00 74.31 247 GLY A C 1
ATOM 1905 O O . GLY A 1 247 ? -13.196 3.505 21.229 1.00 74.31 247 GLY A O 1
ATOM 1906 N N . LYS A 1 248 ? -15.380 3.063 20.852 1.00 75.25 248 LYS A N 1
ATOM 1907 C CA . LYS A 1 248 ? -15.853 4.444 20.989 1.00 75.25 248 LYS A CA 1
ATOM 1908 C C . LYS A 1 248 ? -16.707 4.555 22.251 1.00 75.25 248 LYS A C 1
ATOM 1910 O O . LYS A 1 248 ? -17.757 3.923 22.341 1.00 75.25 248 LYS A O 1
ATOM 1915 N N . ALA A 1 249 ? -16.262 5.371 23.203 1.00 63.59 249 ALA A N 1
ATOM 1916 C CA . ALA A 1 249 ? -17.090 5.757 24.338 1.00 63.59 249 ALA A CA 1
ATOM 1917 C C . ALA A 1 249 ? -18.170 6.729 23.844 1.00 63.59 249 ALA A C 1
ATOM 1919 O O . ALA A 1 249 ? -17.855 7.740 23.203 1.00 63.59 249 ALA A O 1
ATOM 1920 N N . LEU A 1 250 ? -19.438 6.436 24.129 1.00 56.75 250 LEU A N 1
ATOM 1921 C CA . LEU A 1 250 ? -20.505 7.420 23.985 1.00 56.75 250 LEU A CA 1
ATOM 1922 C C . LEU A 1 250 ? -20.315 8.451 25.103 1.00 56.75 250 LEU A C 1
ATOM 1924 O O . LEU A 1 250 ? -20.793 8.266 26.216 1.00 56.75 250 LEU A O 1
ATOM 1928 N N . ARG A 1 251 ? -19.567 9.530 24.839 1.00 50.38 251 ARG A N 1
ATOM 1929 C CA . ARG A 1 251 ? -19.639 10.709 25.713 1.00 50.38 251 ARG A CA 1
ATOM 1930 C C . ARG A 1 251 ? -21.060 11.244 25.578 1.00 50.38 251 ARG A C 1
ATOM 1932 O O . ARG A 1 251 ? -21.486 11.509 24.456 1.00 50.38 251 ARG A O 1
ATOM 1939 N N . GLY A 1 252 ? -21.772 11.286 26.701 1.00 44.31 252 GLY A N 1
ATOM 1940 C CA . GLY A 1 252 ? -23.206 11.535 26.765 1.00 44.31 252 GLY A CA 1
ATOM 1941 C C . GLY A 1 252 ? -23.652 12.671 25.853 1.00 44.31 252 GLY A C 1
ATOM 1942 O O . GLY A 1 252 ? -23.110 13.773 25.905 1.00 44.31 252 GLY A O 1
ATOM 1943 N N . ALA A 1 253 ? -24.666 12.388 25.039 1.00 37.06 253 ALA A N 1
ATOM 1944 C CA . ALA A 1 253 ? -25.646 13.408 24.720 1.00 37.06 253 ALA A CA 1
ATOM 1945 C C . ALA A 1 253 ? -26.422 13.653 26.024 1.00 37.06 253 ALA A C 1
ATOM 1947 O O . ALA A 1 253 ? -27.363 12.922 26.327 1.00 37.06 253 ALA A O 1
ATOM 1948 N N . GLN A 1 254 ? -25.916 14.568 26.853 1.00 36.62 254 GLN A N 1
ATOM 1949 C CA . GLN A 1 254 ? -26.735 15.242 27.858 1.00 36.62 254 GLN A CA 1
ATOM 1950 C C . GLN A 1 254 ? -27.520 16.354 27.171 1.00 36.62 254 GLN A C 1
ATOM 1952 O O . GLN A 1 254 ? -26.935 16.996 26.266 1.00 36.62 254 GLN A O 1
#

Organism: NCBI:txid1714386

Secondary structure (DSSP, 8-state):
---------PPPPP------TT----HHHHHHHHHHHHHHHHHHHHTTS-HHHHHHHHHHTT---HHHHHHHHHHHHHHHHHHHHHHHHHHHHHHHHHHHHHHHHHHHHHHHHHHHHHHHHHHHHHHHHHHHHHHHHHHHSS-------BTTTBSEEEE-SS-EEE---HHHHHHSPBPTTSPPP-HHHHHHHHHHHHHH--S-S-PEEEEE-TTS-EEEEE-HHHHHHHHHHHHTT-------EEEE------

Foldseek 3Di:
DDDDDDDDDDDDDDDDDPDDPPPPPPPVVVVVVVVVVVVVVCCVVVVPDDPVVVVVVVVVVPDDDVVVVVVVVVVVVVVVVVVVVVVVVVVVVVVVVVVVVVVVVVVVVVVVVVVVVVVVVVVVVVVVVVVVVVVVVVVVPPDPDPFPADPQQGTWPDDPVQKTKGWGDLVSVLPAAADPPDDDDDQVLLCVLLVVCVVPVDDQPDEWEWEQDPVRGIYTPDCPSSSSNVVVNVVVPDCPPTHIYMYGYCPDPD

pLDDT: mean 78.31, std 18.69, range [35.44, 97.75]

Sequence (254 aa):
MLSRTRLVLSQIPPNTSKTSKSDQLGLAGWRASVDNLLTSVLKTTLSSLPSSTLTSTLSSLSYVPSRNVEKASEALSISQQIANEKIKEVQKKIVEVEELREEDKVMLDQAVNDWKIAEKQKETYQSKLHTLQSTLANQTQTSTPESSTHPILGPLLLDLGYKKLYTPPISTLSSLPIWSKQRTFRPSRAHQIAQSKLKSKTGMPGIICLTEIESGGLKIVDGQHRVAALSIMESEGEKVDKVLVEGKALRGAQ